Protein AF-C5KJT2-F1 (afdb_monomer)

Mean predicted aligned error: 14.59 Å

Radius of gyration: 25.36 Å; Cα contacts (8 Å, |Δi|>4): 143; chains: 1; bounding box: 61×35×67 Å

Structure (mmCIF, N/CA/C/O backbone):
data_AF-C5KJT2-F1
#
_entry.id   AF-C5KJT2-F1
#
loop_
_atom_site.group_PDB
_atom_site.id
_atom_site.type_symbol
_atom_site.label_atom_id
_atom_site.label_alt_id
_atom_site.label_comp_id
_atom_site.label_asym_id
_atom_site.label_entity_id
_atom_site.label_seq_id
_atom_site.pdbx_PDB_ins_code
_atom_site.Cartn_x
_atom_site.Cartn_y
_atom_site.Cartn_z
_atom_site.occupancy
_atom_site.B_iso_or_equiv
_atom_site.auth_seq_id
_atom_site.auth_comp_id
_atom_site.auth_asym_id
_atom_site.auth_atom_id
_atom_site.pdbx_PDB_model_num
ATOM 1 N N . MET A 1 1 ? 26.659 -20.353 -24.022 1.00 40.94 1 MET A N 1
ATOM 2 C CA . MET A 1 1 ? 27.071 -20.377 -22.605 1.00 40.94 1 MET A CA 1
ATOM 3 C C . MET A 1 1 ? 26.851 -18.990 -22.033 1.00 40.94 1 MET A C 1
ATOM 5 O O . MET A 1 1 ? 27.643 -18.109 -22.319 1.00 40.94 1 MET A O 1
ATOM 9 N N . SER A 1 2 ? 25.755 -18.791 -21.311 1.00 34.34 2 SER A N 1
ATOM 10 C CA . SER A 1 2 ? 25.688 -17.884 -20.163 1.00 34.34 2 SER A CA 1
ATOM 11 C C . SER A 1 2 ? 24.360 -18.185 -19.485 1.00 34.34 2 SER A C 1
ATOM 13 O O . SER A 1 2 ? 23.299 -17.880 -20.023 1.00 34.34 2 SER A O 1
ATOM 15 N N . ALA A 1 3 ? 24.433 -18.934 -18.391 1.00 35.28 3 ALA A N 1
ATOM 16 C CA . ALA A 1 3 ? 23.316 -19.101 -17.485 1.00 35.28 3 ALA A CA 1
ATOM 17 C C . ALA A 1 3 ? 23.130 -17.746 -16.796 1.00 35.28 3 ALA A C 1
ATOM 19 O O . ALA A 1 3 ? 24.013 -17.325 -16.050 1.00 35.28 3 ALA A O 1
ATOM 20 N N . ALA A 1 4 ? 22.036 -17.048 -17.106 1.00 38.38 4 ALA A N 1
ATOM 21 C CA . ALA A 1 4 ? 21.574 -15.947 -16.276 1.00 38.38 4 ALA A CA 1
ATOM 22 C C . ALA A 1 4 ? 21.270 -16.557 -14.906 1.00 38.38 4 ALA A C 1
ATOM 24 O O . ALA A 1 4 ? 20.388 -17.403 -14.760 1.00 38.38 4 ALA A O 1
ATOM 25 N N . SER A 1 5 ? 22.151 -16.245 -13.969 1.00 40.56 5 SER A N 1
ATOM 26 C CA . SER A 1 5 ? 22.185 -16.767 -12.617 1.00 40.56 5 SER A CA 1
ATOM 27 C C . SER A 1 5 ? 20.898 -16.429 -11.880 1.00 40.56 5 SER A C 1
ATOM 29 O O . SER A 1 5 ? 20.470 -15.277 -11.892 1.00 40.56 5 SER A O 1
ATOM 31 N N . GLU A 1 6 ? 20.350 -17.455 -11.231 1.00 43.81 6 GLU A N 1
ATOM 32 C CA . GLU A 1 6 ? 19.351 -17.411 -10.164 1.00 43.81 6 GLU A CA 1
ATOM 33 C C . GLU A 1 6 ? 19.473 -16.139 -9.312 1.00 43.81 6 GLU A C 1
ATOM 35 O O . GLU A 1 6 ? 20.587 -15.740 -8.961 1.00 43.81 6 GLU A O 1
ATOM 40 N N . GLU A 1 7 ? 18.331 -15.519 -8.988 1.00 52.41 7 GLU A N 1
ATOM 41 C CA . GLU A 1 7 ? 18.202 -14.393 -8.055 1.00 52.41 7 GLU A CA 1
ATOM 42 C C . GLU A 1 7 ? 19.169 -14.554 -6.880 1.00 52.41 7 GLU A C 1
ATOM 44 O O . GLU A 1 7 ? 18.985 -15.392 -5.995 1.00 52.41 7 GLU A O 1
ATOM 49 N N . GLN A 1 8 ? 20.245 -13.765 -6.895 1.00 48.91 8 GLN A N 1
ATOM 50 C CA . GLN A 1 8 ? 21.294 -13.836 -5.890 1.00 48.91 8 GLN A CA 1
ATOM 51 C C . GLN A 1 8 ? 20.787 -13.241 -4.574 1.00 48.91 8 GLN A C 1
ATOM 53 O O . GLN A 1 8 ? 21.115 -12.115 -4.197 1.00 48.91 8 GLN A O 1
ATOM 58 N N . ILE A 1 9 ? 20.051 -14.045 -3.809 1.00 56.81 9 ILE A N 1
ATOM 59 C CA . ILE A 1 9 ? 20.158 -13.992 -2.356 1.00 56.81 9 ILE A CA 1
ATOM 60 C C . ILE A 1 9 ? 21.648 -14.183 -2.066 1.00 56.81 9 ILE A C 1
ATOM 62 O O . ILE A 1 9 ? 22.243 -15.173 -2.497 1.00 56.81 9 ILE A O 1
ATOM 66 N N . ARG A 1 10 ? 22.282 -13.203 -1.408 1.00 55.25 10 ARG A N 1
ATOM 67 C CA . ARG A 1 10 ? 23.710 -13.273 -1.057 1.00 55.25 10 ARG A CA 1
ATOM 68 C C . ARG A 1 10 ? 24.003 -14.670 -0.487 1.00 55.25 10 ARG A C 1
ATOM 70 O O . ARG A 1 10 ? 23.312 -15.049 0.463 1.00 55.25 10 ARG A O 1
ATOM 77 N N . PRO A 1 11 ? 24.965 -15.439 -1.034 1.00 55.00 11 PRO A N 1
ATOM 78 C CA . PRO A 1 11 ? 25.194 -16.813 -0.600 1.00 55.00 11 PRO A CA 1
ATOM 79 C C . PRO A 1 11 ? 25.544 -16.804 0.893 1.00 55.00 11 PRO A C 1
ATOM 81 O O . PRO A 1 11 ? 26.594 -16.301 1.287 1.00 55.00 11 PRO A O 1
ATOM 84 N N . GLY A 1 12 ? 24.607 -17.281 1.721 1.00 73.69 12 GLY A N 1
ATOM 85 C CA . GLY A 1 12 ? 24.683 -17.243 3.186 1.00 73.69 12 GLY A CA 1
ATOM 86 C C . GLY A 1 12 ? 23.507 -16.564 3.90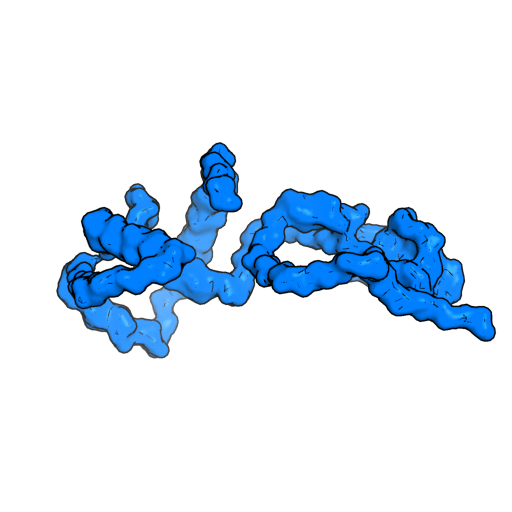4 1.00 73.69 12 GLY A C 1
ATOM 87 O O . GLY A 1 12 ? 23.382 -16.737 5.112 1.00 73.69 12 GLY A O 1
ATOM 88 N N . CYS A 1 13 ? 22.627 -15.836 3.207 1.00 79.31 13 CYS A N 1
ATOM 89 C CA . CYS A 1 13 ? 21.384 -15.323 3.794 1.00 79.31 13 CYS A CA 1
ATOM 90 C C . CYS A 1 13 ? 20.228 -16.303 3.554 1.00 79.31 13 CYS A C 1
ATOM 92 O O . CYS A 1 13 ? 19.849 -16.544 2.415 1.00 79.31 13 CYS A O 1
ATOM 94 N N . SER A 1 14 ? 19.642 -16.844 4.622 1.00 88.31 14 SER A N 1
ATOM 95 C CA . SER A 1 14 ? 18.371 -17.578 4.576 1.00 88.31 14 SER A CA 1
ATOM 96 C C . SER A 1 14 ? 17.236 -16.705 5.105 1.00 88.31 14 SER A C 1
ATOM 98 O O . SER A 1 14 ? 17.433 -15.933 6.042 1.00 88.31 14 SER A O 1
ATOM 100 N N . ILE A 1 15 ? 16.041 -16.842 4.534 1.00 91.50 15 ILE A N 1
ATOM 101 C CA . ILE A 1 15 ? 14.833 -16.198 5.062 1.00 91.50 15 ILE A CA 1
ATOM 102 C C . ILE A 1 15 ? 14.421 -16.954 6.331 1.00 91.50 15 ILE A C 1
ATOM 104 O O . ILE A 1 15 ? 14.154 -18.152 6.264 1.00 91.50 15 ILE A O 1
ATOM 108 N N . HIS A 1 16 ? 14.406 -16.269 7.477 1.00 94.31 16 HIS A N 1
ATOM 109 C CA . HIS A 1 16 ? 14.017 -16.862 8.762 1.00 94.31 16 HIS A CA 1
ATOM 110 C C . HIS A 1 16 ? 12.517 -16.740 9.027 1.00 94.31 16 HIS A C 1
ATOM 112 O O . HIS A 1 16 ? 11.884 -17.727 9.379 1.00 94.31 16 HIS A O 1
ATOM 118 N N . ASP A 1 17 ? 11.954 -15.555 8.790 1.00 94.25 17 ASP A N 1
ATOM 119 C CA . ASP A 1 17 ? 10.559 -15.236 9.076 1.00 94.25 17 ASP A CA 1
ATOM 120 C C . ASP A 1 17 ? 9.989 -14.287 8.018 1.00 94.25 17 ASP A C 1
ATOM 122 O O . ASP A 1 17 ? 10.720 -13.546 7.356 1.00 94.25 17 ASP A O 1
ATOM 126 N N . VAL A 1 18 ? 8.662 -14.300 7.880 1.00 94.19 18 VAL A N 1
ATOM 127 C CA . VAL A 1 18 ? 7.905 -13.397 7.007 1.00 94.19 18 VAL A CA 1
ATOM 128 C C . VAL A 1 18 ? 6.794 -12.755 7.827 1.00 94.19 18 VAL A C 1
ATOM 130 O O . VAL A 1 18 ? 5.958 -13.447 8.406 1.00 94.19 18 VAL A O 1
ATOM 133 N N . GLN A 1 19 ? 6.773 -11.424 7.858 1.00 94.81 19 GLN A N 1
ATOM 134 C CA . GLN A 1 19 ? 5.728 -10.650 8.517 1.00 94.81 19 GLN A CA 1
ATOM 135 C C . GLN A 1 19 ? 4.787 -10.045 7.476 1.00 94.81 19 GLN A C 1
ATOM 137 O O . GLN A 1 19 ? 5.225 -9.437 6.502 1.00 94.81 19 GLN A O 1
ATOM 142 N N . PHE A 1 20 ? 3.484 -10.177 7.707 1.00 93.88 20 PHE A N 1
ATOM 143 C CA . PHE A 1 20 ? 2.459 -9.565 6.870 1.00 93.88 20 PHE A CA 1
ATOM 144 C C . PHE A 1 20 ? 2.028 -8.230 7.470 1.00 93.88 20 PHE A C 1
ATOM 146 O O . PHE A 1 20 ? 1.702 -8.147 8.654 1.00 93.88 20 PHE A O 1
ATOM 153 N N . MET A 1 21 ? 1.997 -7.192 6.641 1.00 92.94 21 MET A N 1
ATOM 154 C CA . MET A 1 21 ? 1.539 -5.860 7.020 1.00 92.94 21 MET A CA 1
ATOM 155 C C . MET A 1 21 ? 0.874 -5.165 5.833 1.00 92.94 21 MET A C 1
ATOM 157 O O . MET A 1 21 ? 1.074 -5.548 4.680 1.00 92.94 21 MET A O 1
ATOM 161 N N . TYR A 1 22 ? 0.074 -4.143 6.125 1.00 92.12 22 TYR A N 1
ATOM 162 C CA . TYR A 1 22 ? -0.446 -3.244 5.101 1.00 92.12 22 TYR A CA 1
ATOM 163 C C . TYR A 1 22 ? 0.562 -2.127 4.860 1.00 92.12 22 TYR A C 1
ATOM 165 O O . TYR A 1 22 ? 1.077 -1.556 5.818 1.00 92.12 22 TYR A O 1
ATOM 173 N N . MET A 1 23 ? 0.810 -1.804 3.593 1.00 91.12 23 MET A N 1
ATOM 174 C CA . MET A 1 23 ? 1.682 -0.689 3.232 1.00 91.12 23 MET A CA 1
ATOM 175 C C . MET A 1 23 ? 0.959 0.638 3.458 1.00 91.12 23 MET A C 1
ATOM 177 O O . MET A 1 23 ? -0.172 0.830 3.004 1.00 91.12 23 MET A O 1
ATOM 181 N N . SER A 1 24 ? 1.619 1.562 4.145 1.00 92.56 24 SER A N 1
ATOM 182 C CA . SER A 1 24 ? 1.157 2.940 4.273 1.00 92.56 24 SER A CA 1
ATOM 183 C C . SER A 1 24 ? 1.306 3.695 2.943 1.00 92.56 24 SER A C 1
ATOM 185 O O . SER A 1 24 ? 2.180 3.364 2.136 1.00 92.56 24 SER A O 1
ATOM 187 N N . PRO A 1 25 ? 0.517 4.762 2.703 1.00 92.38 25 PRO A N 1
ATOM 188 C CA . PRO A 1 25 ? 0.642 5.564 1.484 1.00 92.38 25 PRO A CA 1
ATOM 189 C C . PRO A 1 25 ? 2.057 6.111 1.261 1.00 92.38 25 PRO A C 1
ATOM 191 O O . PRO A 1 25 ? 2.507 6.221 0.124 1.00 92.38 25 PRO A O 1
ATOM 194 N N . LYS A 1 26 ? 2.770 6.419 2.352 1.00 93.19 26 LYS A N 1
ATOM 195 C CA . LYS A 1 26 ? 4.152 6.892 2.306 1.00 93.19 26 LYS A CA 1
ATOM 196 C C . LYS A 1 26 ? 5.119 5.795 1.858 1.00 93.19 26 LYS A C 1
ATOM 198 O O . LYS A 1 26 ? 5.929 6.045 0.981 1.00 93.19 26 LYS A O 1
ATOM 203 N N . GLU A 1 27 ? 5.006 4.586 2.405 1.00 94.50 27 GLU A N 1
ATOM 204 C CA . GLU A 1 27 ? 5.860 3.457 2.000 1.00 94.50 27 GLU A CA 1
ATOM 205 C C . GLU A 1 27 ? 5.658 3.099 0.525 1.00 94.50 27 GLU A C 1
ATOM 207 O O . GLU A 1 27 ? 6.626 2.831 -0.179 1.00 94.50 27 GLU A O 1
ATOM 212 N N . ILE A 1 28 ? 4.416 3.159 0.033 1.00 95.25 28 ILE A N 1
ATOM 213 C CA . ILE A 1 28 ? 4.119 2.945 -1.390 1.00 95.25 28 ILE A CA 1
ATOM 214 C C . ILE A 1 28 ? 4.837 3.989 -2.254 1.00 95.25 28 ILE A C 1
ATOM 216 O O . ILE A 1 28 ? 5.421 3.632 -3.274 1.00 95.25 28 ILE A O 1
ATOM 220 N N . GLN A 1 29 ? 4.821 5.262 -1.850 1.00 93.94 29 GLN A N 1
ATOM 221 C CA . GLN A 1 29 ? 5.521 6.334 -2.567 1.00 93.94 29 GLN A CA 1
ATOM 222 C C . GLN A 1 29 ? 7.043 6.184 -2.495 1.00 93.94 29 GLN A C 1
ATOM 224 O O . GLN A 1 29 ? 7.707 6.385 -3.504 1.00 93.94 29 GLN A O 1
ATOM 229 N N . ASP A 1 30 ? 7.582 5.794 -1.338 1.00 95.12 30 ASP A N 1
ATOM 230 C CA . ASP A 1 30 ? 9.023 5.615 -1.130 1.00 95.12 30 ASP A CA 1
ATOM 231 C C . ASP A 1 30 ? 9.584 4.448 -1.971 1.00 95.12 30 ASP A C 1
ATOM 233 O O . ASP A 1 30 ? 10.723 4.503 -2.432 1.00 95.12 30 ASP A O 1
ATOM 237 N N . ILE A 1 31 ? 8.789 3.392 -2.186 1.00 94.12 31 ILE A N 1
ATOM 238 C CA . ILE A 1 31 ? 9.165 2.228 -3.008 1.00 94.12 31 ILE A CA 1
ATOM 239 C C . ILE A 1 31 ? 8.888 2.475 -4.500 1.00 94.12 31 ILE A C 1
ATOM 241 O O . ILE A 1 31 ? 9.559 1.913 -5.370 1.00 94.12 31 ILE A O 1
ATOM 245 N N . SER A 1 32 ? 7.883 3.292 -4.813 1.00 96.06 32 SER A N 1
ATOM 246 C CA . SER A 1 32 ? 7.465 3.558 -6.183 1.00 96.06 32 SER A CA 1
ATOM 247 C C . SER A 1 32 ? 8.460 4.448 -6.923 1.00 96.06 32 SER A C 1
ATOM 249 O O . SER A 1 32 ? 8.764 5.559 -6.504 1.00 96.06 32 SER A O 1
ATOM 251 N N . VAL A 1 33 ? 8.832 4.045 -8.135 1.00 95.56 33 VAL A N 1
ATOM 252 C CA . VAL A 1 33 ? 9.701 4.842 -9.012 1.00 95.56 33 VAL A CA 1
ATOM 253 C C . VAL A 1 33 ? 8.932 5.876 -9.834 1.00 95.56 33 VAL A C 1
ATOM 255 O O . VAL A 1 33 ? 9.521 6.843 -10.317 1.00 95.56 33 VAL A O 1
ATOM 258 N N . LYS A 1 34 ? 7.619 5.679 -10.025 1.00 94.06 34 LYS A N 1
ATOM 259 C CA . LYS A 1 34 ? 6.809 6.500 -10.934 1.00 94.06 34 LYS A CA 1
ATOM 260 C C . LYS A 1 34 ? 5.331 6.551 -10.536 1.00 94.06 34 LYS A C 1
ATOM 262 O O . LYS A 1 34 ? 4.757 5.537 -10.147 1.00 94.06 34 LYS A O 1
ATOM 267 N N . GLU A 1 35 ? 4.716 7.725 -10.668 1.00 95.50 35 GLU A N 1
ATOM 268 C CA . GLU A 1 35 ? 3.258 7.894 -10.612 1.00 95.50 35 GLU A CA 1
ATOM 269 C C . GLU A 1 35 ? 2.664 7.682 -12.012 1.00 95.50 35 GLU A C 1
ATOM 271 O O . GLU A 1 35 ? 3.132 8.291 -12.974 1.00 95.50 35 GLU A O 1
ATOM 276 N N . ILE A 1 36 ? 1.654 6.817 -12.123 1.00 94.75 36 ILE A N 1
ATOM 277 C CA . ILE A 1 36 ? 0.937 6.549 -13.376 1.00 94.75 36 ILE A CA 1
ATOM 278 C C . ILE A 1 36 ? -0.289 7.460 -13.428 1.00 94.75 36 ILE A C 1
ATOM 280 O O . ILE A 1 36 ? -1.170 7.372 -12.570 1.00 94.75 36 ILE A O 1
ATOM 284 N N . THR A 1 37 ? -0.344 8.319 -14.441 1.00 93.81 37 THR A N 1
ATOM 285 C CA . THR A 1 37 ? -1.408 9.318 -14.620 1.00 93.81 37 THR A CA 1
ATOM 286 C C . THR A 1 37 ? -2.164 9.129 -15.929 1.00 93.81 37 THR A C 1
ATOM 288 O O . THR A 1 37 ? -3.354 9.441 -15.996 1.00 93.81 37 THR A O 1
ATOM 291 N N . GLU A 1 38 ? -1.508 8.584 -16.954 1.00 91.00 38 GLU A N 1
ATOM 292 C CA . GLU A 1 38 ? -2.098 8.378 -18.269 1.00 91.00 38 GLU A CA 1
ATOM 293 C C . GLU A 1 38 ? -2.851 7.044 -18.322 1.00 91.00 38 GLU A C 1
ATOM 295 O O . GLU A 1 38 ? -2.332 5.982 -17.968 1.00 91.00 38 GLU A O 1
ATOM 300 N N . VAL A 1 39 ? -4.104 7.096 -18.779 1.00 85.62 39 VAL A N 1
ATOM 301 C CA . VAL A 1 39 ? -4.971 5.911 -18.878 1.00 85.62 39 VAL A CA 1
ATOM 302 C C . VAL A 1 39 ? -4.645 5.121 -20.143 1.00 85.62 39 VAL A C 1
ATOM 304 O O . VAL A 1 39 ? -4.765 3.894 -20.171 1.00 85.62 39 VAL A O 1
ATOM 307 N N . ALA A 1 40 ? -4.231 5.815 -21.205 1.00 83.69 40 ALA A N 1
ATOM 308 C CA . ALA A 1 40 ? -3.831 5.173 -22.443 1.00 83.69 40 ALA A CA 1
ATOM 309 C C . ALA A 1 40 ? -2.477 4.461 -22.286 1.00 83.69 40 ALA A C 1
ATOM 311 O O . ALA A 1 40 ? -1.466 5.041 -21.904 1.00 83.69 40 ALA A O 1
ATOM 312 N N . ALA A 1 41 ? -2.454 3.174 -22.628 1.00 77.62 41 ALA A N 1
ATOM 31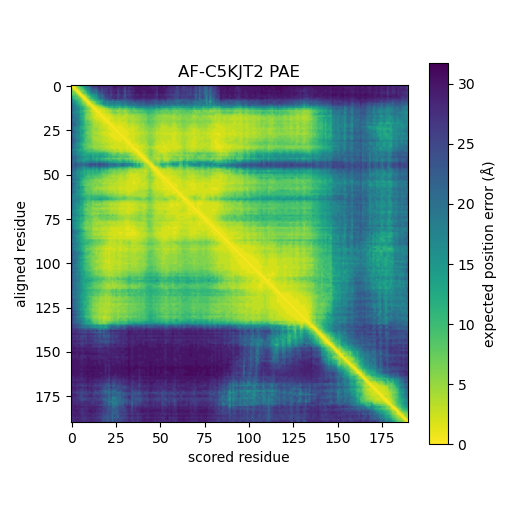3 C CA . ALA A 1 41 ? -1.257 2.341 -22.544 1.00 77.62 41 ALA A CA 1
ATOM 314 C C . ALA A 1 41 ? -0.242 2.629 -23.670 1.00 77.62 41 ALA A C 1
ATOM 316 O O . ALA A 1 41 ? 0.967 2.650 -23.440 1.00 77.62 41 ALA A O 1
ATOM 317 N N . PHE A 1 42 ? -0.739 2.863 -24.887 1.00 83.50 42 PHE A N 1
ATOM 318 C CA . PHE A 1 42 ? 0.068 3.049 -26.091 1.00 83.50 42 PHE A CA 1
ATOM 319 C C . PHE A 1 42 ? -0.399 4.272 -26.867 1.00 83.50 42 PHE A C 1
ATOM 321 O O . PHE A 1 42 ? -1.596 4.555 -26.944 1.00 83.50 42 PHE A O 1
ATOM 328 N N . GLY A 1 43 ? 0.555 4.981 -27.463 1.00 78.56 43 GLY A N 1
ATOM 329 C CA . GLY A 1 43 ? 0.255 6.116 -28.324 1.00 78.56 43 GLY A CA 1
ATOM 330 C C . GLY A 1 43 ? -0.279 5.679 -29.688 1.00 78.56 43 GLY A C 1
ATOM 331 O O . GLY A 1 43 ? -0.050 4.563 -30.151 1.00 78.56 43 GLY A O 1
ATOM 332 N N . ASN A 1 44 ? -0.916 6.616 -30.393 1.00 73.94 44 ASN A N 1
ATOM 333 C CA . ASN A 1 44 ? -1.396 6.417 -31.769 1.00 73.94 44 ASN A CA 1
ATOM 334 C C . ASN A 1 44 ? -0.261 6.176 -32.784 1.00 73.94 44 ASN A C 1
ATOM 336 O O . ASN A 1 44 ? -0.521 5.835 -33.938 1.00 73.94 44 ASN A O 1
ATOM 340 N N . LEU A 1 45 ? 0.994 6.383 -32.378 1.00 69.00 45 LEU A N 1
ATOM 341 C CA . LEU A 1 45 ? 2.165 6.241 -33.225 1.00 69.00 45 LEU A CA 1
ATOM 342 C C . LEU A 1 45 ? 2.915 4.949 -32.875 1.00 69.00 45 LEU A C 1
ATOM 344 O O . LEU A 1 45 ? 3.495 4.823 -31.800 1.00 69.00 45 LEU A O 1
ATOM 348 N N . ALA A 1 46 ? 2.907 4.004 -33.816 1.00 67.56 46 ALA A N 1
ATOM 349 C CA . ALA A 1 46 ? 3.789 2.833 -33.861 1.00 67.56 46 ALA A CA 1
ATOM 350 C C . ALA A 1 46 ? 3.782 1.889 -32.637 1.00 67.56 46 ALA A C 1
ATOM 352 O O . ALA A 1 46 ? 4.699 1.086 -32.497 1.00 67.56 46 ALA A O 1
ATOM 353 N N . GLY A 1 47 ? 2.765 1.945 -31.769 1.00 74.19 47 GLY A N 1
ATOM 354 C CA . GLY A 1 47 ? 2.674 1.061 -30.601 1.00 74.19 47 GLY A CA 1
ATOM 355 C C . GLY A 1 47 ? 3.715 1.350 -29.516 1.00 74.19 47 GLY A C 1
ATOM 356 O O . GLY A 1 47 ? 3.953 0.499 -28.665 1.00 74.19 47 GLY A O 1
ATOM 357 N N . ALA A 1 48 ? 4.336 2.534 -29.532 1.00 81.12 48 ALA A N 1
ATOM 358 C CA . ALA A 1 48 ? 5.264 2.935 -28.483 1.00 81.12 48 ALA A CA 1
ATOM 359 C C . ALA A 1 48 ? 4.512 3.196 -27.162 1.00 81.12 48 ALA A C 1
ATOM 361 O O . ALA A 1 48 ? 3.413 3.775 -27.186 1.00 81.12 48 ALA A O 1
ATOM 362 N N . PRO A 1 49 ? 5.085 2.797 -26.011 1.00 84.88 49 PRO A N 1
ATOM 363 C CA . PRO A 1 49 ? 4.493 3.086 -24.714 1.00 84.88 49 PRO A CA 1
ATOM 364 C C . PRO A 1 49 ? 4.448 4.596 -24.467 1.00 84.88 49 PRO A C 1
ATOM 366 O O . PRO A 1 49 ? 5.394 5.326 -24.780 1.00 84.88 49 PRO A O 1
ATOM 369 N N . LEU A 1 50 ? 3.336 5.063 -23.901 1.00 85.69 50 LEU A N 1
ATOM 370 C CA . LEU A 1 50 ? 3.187 6.459 -23.499 1.00 85.69 50 LEU A CA 1
ATOM 371 C C . LEU A 1 50 ? 3.996 6.744 -22.222 1.00 85.69 50 LEU A C 1
ATOM 373 O O . LEU A 1 50 ? 4.055 5.887 -21.335 1.00 85.69 50 LEU A O 1
ATOM 377 N N . PRO A 1 51 ? 4.615 7.935 -22.107 1.00 86.06 51 PRO A N 1
ATOM 378 C CA . PRO A 1 51 ? 5.151 8.383 -20.828 1.00 86.06 51 PRO A CA 1
ATOM 379 C C . PRO A 1 51 ? 4.009 8.527 -19.817 1.00 86.0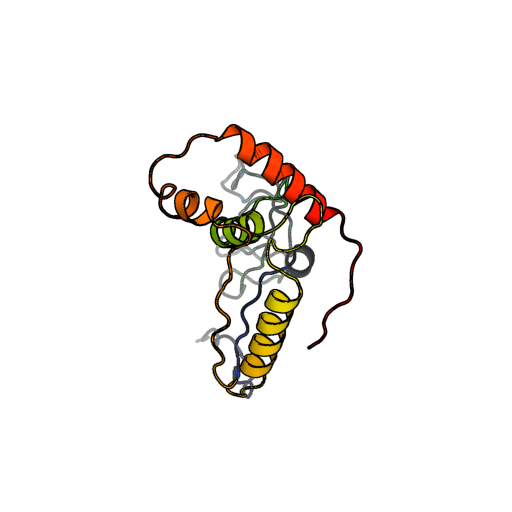6 51 PRO A C 1
ATOM 381 O O . PRO A 1 51 ? 2.893 8.875 -20.194 1.00 86.06 51 PRO A O 1
ATOM 384 N N . ASP A 1 52 ? 4.297 8.243 -18.548 1.00 90.00 52 ASP A N 1
ATOM 385 C CA . ASP A 1 52 ? 3.340 8.287 -17.433 1.00 90.00 52 ASP A CA 1
ATOM 386 C C . ASP A 1 52 ? 2.150 7.310 -17.565 1.00 90.00 52 ASP A C 1
ATOM 388 O O . ASP A 1 52 ? 1.204 7.368 -16.776 1.00 90.00 52 ASP A O 1
ATOM 392 N N . GLY A 1 53 ? 2.205 6.395 -18.539 1.00 90.69 53 GLY A N 1
ATOM 393 C CA . GLY A 1 53 ? 1.233 5.326 -18.744 1.00 90.69 53 GLY A CA 1
ATOM 394 C C . GLY A 1 53 ? 1.635 4.015 -18.069 1.00 90.69 53 GLY A C 1
ATOM 395 O O . GLY A 1 53 ? 2.700 3.879 -17.467 1.00 90.69 53 GLY A O 1
ATOM 396 N N . LEU A 1 54 ? 0.780 3.000 -18.206 1.00 90.62 54 LEU A N 1
ATOM 397 C CA . LEU A 1 54 ? 0.988 1.693 -17.568 1.00 90.62 54 LEU A CA 1
ATOM 398 C C . LEU A 1 54 ? 2.269 0.971 -18.032 1.00 90.62 54 LEU A C 1
ATOM 400 O O . LEU A 1 54 ? 2.862 0.223 -17.261 1.00 90.62 54 LEU A O 1
ATOM 404 N N . TYR A 1 55 ? 2.696 1.199 -19.277 1.00 91.06 55 TYR A N 1
ATOM 405 C CA . TYR A 1 55 ? 3.912 0.612 -19.852 1.00 91.06 55 TYR A CA 1
ATOM 406 C C . TYR A 1 55 ? 5.079 1.605 -19.906 1.00 91.06 55 TYR A C 1
ATOM 408 O O . TYR A 1 55 ? 5.934 1.492 -20.784 1.00 91.06 55 TYR A O 1
ATOM 416 N N . ASP A 1 56 ? 5.124 2.593 -19.003 1.00 91.88 56 ASP A N 1
ATOM 417 C CA . ASP A 1 56 ? 6.237 3.543 -18.963 1.00 91.88 56 ASP A CA 1
ATOM 418 C C . ASP A 1 56 ? 7.585 2.788 -18.865 1.00 91.88 56 ASP A C 1
ATOM 420 O O . ASP A 1 56 ? 7.752 1.940 -17.980 1.00 91.88 56 ASP A O 1
ATOM 424 N N . PRO A 1 57 ? 8.582 3.105 -19.716 1.00 91.00 57 PRO A N 1
ATOM 425 C CA . PRO A 1 57 ? 9.901 2.468 -19.680 1.00 91.00 57 PRO A CA 1
ATOM 426 C C . PRO A 1 57 ? 10.654 2.568 -18.336 1.00 91.00 57 PRO A C 1
ATOM 428 O O . PRO A 1 57 ? 11.657 1.878 -18.136 1.00 91.00 57 PRO A O 1
ATOM 431 N N . ALA A 1 58 ? 10.226 3.436 -17.412 1.00 92.31 58 ALA A N 1
ATOM 432 C CA . ALA A 1 58 ? 10.724 3.490 -16.036 1.00 92.31 58 ALA A CA 1
ATOM 433 C C . ALA A 1 58 ? 10.296 2.279 -15.187 1.00 92.31 58 ALA A C 1
ATOM 435 O O . ALA A 1 58 ? 11.026 1.890 -14.274 1.00 92.31 58 ALA A O 1
ATOM 436 N N . LEU A 1 59 ? 9.154 1.660 -15.495 1.00 93.81 59 LEU A N 1
ATOM 437 C CA . LEU A 1 59 ? 8.653 0.466 -14.803 1.00 93.81 59 LEU A CA 1
ATOM 438 C C . LEU A 1 59 ? 9.323 -0.814 -15.317 1.00 93.81 59 LEU A C 1
ATOM 440 O O . LEU A 1 59 ? 9.455 -1.794 -14.587 1.00 93.81 59 LEU A O 1
ATOM 444 N N . GLY A 1 60 ? 9.805 -0.785 -16.557 1.00 92.69 60 GLY A N 1
ATOM 445 C CA . GLY A 1 60 ? 10.548 -1.874 -17.169 1.00 92.69 60 GLY A CA 1
ATOM 446 C C . GLY A 1 60 ? 10.557 -1.771 -18.695 1.00 92.69 60 GLY A C 1
ATOM 447 O O . GLY A 1 60 ? 9.772 -1.019 -19.272 1.00 92.69 60 GLY A O 1
ATOM 448 N N . PRO A 1 61 ? 11.456 -2.502 -19.365 1.00 92.50 61 PRO A N 1
ATOM 449 C CA . PRO A 1 61 ? 11.495 -2.578 -20.821 1.00 92.50 61 PRO A CA 1
ATOM 450 C C . PRO A 1 61 ? 10.404 -3.533 -21.339 1.00 92.50 61 PRO A C 1
ATOM 452 O O . PRO A 1 61 ? 10.181 -4.597 -20.763 1.00 92.50 61 PRO A O 1
ATOM 455 N N . LEU A 1 62 ? 9.732 -3.166 -22.435 1.00 88.62 62 LEU A N 1
ATOM 456 C CA . LEU A 1 62 ? 8.631 -3.956 -23.003 1.00 88.62 62 LEU A CA 1
ATOM 457 C C . LEU A 1 62 ? 9.100 -4.895 -24.123 1.00 88.62 62 LEU A C 1
ATOM 459 O O . LEU A 1 62 ? 8.617 -6.025 -24.226 1.00 88.62 62 LEU A O 1
ATOM 463 N N . HIS A 1 63 ? 10.037 -4.446 -24.963 1.00 87.31 63 HIS A N 1
ATOM 464 C CA . HIS A 1 63 ? 10.519 -5.208 -26.112 1.00 87.31 63 HIS A CA 1
ATOM 465 C C . HIS A 1 63 ? 12.020 -5.485 -26.062 1.00 87.31 63 HIS A C 1
ATOM 467 O O . HIS A 1 63 ? 12.805 -4.771 -25.440 1.00 87.31 63 HIS A O 1
ATOM 473 N N . ILE A 1 64 ? 12.428 -6.558 -26.743 1.00 86.19 64 ILE A N 1
ATOM 474 C CA . ILE A 1 64 ? 13.835 -6.950 -26.863 1.00 86.19 64 ILE A CA 1
ATOM 475 C C . ILE A 1 64 ? 14.587 -5.823 -27.583 1.00 86.19 64 ILE A C 1
ATOM 477 O O . ILE A 1 64 ? 14.315 -5.542 -28.747 1.00 86.19 64 ILE A O 1
ATOM 481 N N . GLY A 1 65 ? 15.531 -5.196 -26.882 1.00 84.94 65 GLY A N 1
ATOM 482 C CA . GLY A 1 65 ? 16.279 -4.027 -27.357 1.00 84.94 65 GLY A CA 1
ATOM 483 C C . GLY A 1 65 ? 15.955 -2.739 -26.598 1.00 84.94 65 GLY A C 1
ATOM 484 O O . GLY A 1 65 ? 16.774 -1.822 -26.613 1.00 84.94 65 GLY A O 1
ATOM 485 N N . ASP A 1 66 ? 14.829 -2.691 -25.881 1.00 88.44 66 ASP A N 1
ATOM 486 C CA . ASP A 1 66 ? 14.508 -1.583 -24.986 1.00 88.44 66 ASP A CA 1
ATOM 487 C C . ASP A 1 66 ? 15.320 -1.681 -23.690 1.00 88.44 66 ASP A C 1
ATOM 489 O O . ASP A 1 66 ? 15.603 -2.770 -23.178 1.00 88.44 66 ASP A O 1
ATOM 493 N N . LEU A 1 67 ? 15.660 -0.518 -23.135 1.00 92.00 67 LEU A N 1
ATOM 494 C CA . LEU A 1 67 ? 16.356 -0.389 -21.859 1.00 92.00 67 LEU A CA 1
ATOM 495 C C . LEU A 1 67 ? 15.430 0.240 -20.823 1.00 92.00 67 LEU A C 1
ATOM 497 O O . LEU A 1 67 ? 14.724 1.211 -21.110 1.00 92.00 67 LEU A O 1
ATOM 501 N N . CYS A 1 68 ? 15.466 -0.283 -19.600 1.00 93.62 68 CYS A N 1
ATOM 502 C CA . CYS A 1 68 ? 14.758 0.320 -18.482 1.00 93.62 68 CYS A CA 1
ATOM 503 C C . CYS A 1 68 ? 15.328 1.707 -18.163 1.00 93.62 68 CYS A C 1
ATOM 505 O O . CYS A 1 68 ? 16.535 1.851 -17.975 1.00 93.62 68 CYS A O 1
ATOM 507 N N . LYS A 1 69 ? 14.473 2.721 -17.998 1.00 92.19 69 LYS A N 1
ATOM 508 C CA . LYS A 1 69 ? 14.927 4.069 -17.608 1.00 92.19 69 LYS A CA 1
ATOM 509 C C . LYS A 1 69 ? 15.403 4.164 -16.154 1.00 92.19 69 LYS A C 1
ATOM 511 O O . LYS A 1 69 ? 16.106 5.112 -15.825 1.00 92.19 69 LYS A O 1
ATOM 516 N N . THR A 1 70 ? 15.037 3.204 -15.305 1.00 93.81 70 THR A N 1
ATOM 517 C CA . THR A 1 70 ? 15.376 3.209 -13.874 1.00 93.81 70 THR A CA 1
ATOM 518 C C . THR A 1 70 ? 16.674 2.454 -13.594 1.00 93.81 70 THR A C 1
ATOM 520 O O . THR A 1 70 ? 17.585 3.017 -12.993 1.00 93.81 70 THR A O 1
ATOM 523 N N . CYS A 1 71 ? 16.793 1.197 -14.039 1.00 93.38 71 CYS A N 1
ATOM 524 C CA . CYS A 1 71 ? 17.995 0.384 -13.806 1.00 93.38 71 CYS A CA 1
ATOM 525 C C . CYS A 1 71 ? 18.961 0.308 -14.999 1.00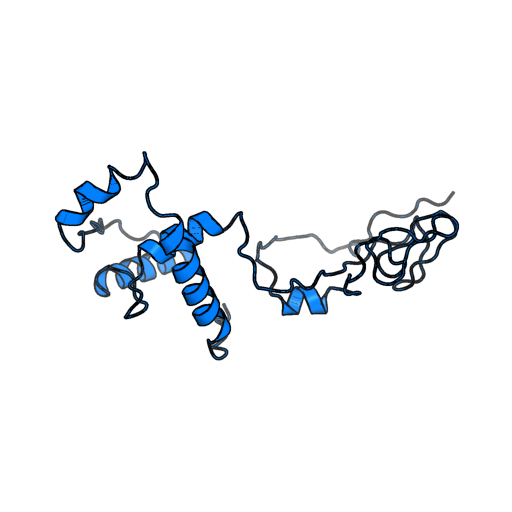 93.38 71 CYS A C 1
ATOM 527 O O . CYS A 1 71 ? 20.079 -0.171 -14.834 1.00 93.38 71 CYS A O 1
ATOM 529 N N . GLY A 1 72 ? 18.559 0.749 -16.196 1.00 92.81 72 GLY A N 1
ATOM 530 C CA . GLY A 1 72 ? 19.388 0.674 -17.406 1.00 92.81 72 GLY A CA 1
ATOM 531 C C . GLY A 1 72 ? 19.544 -0.730 -18.000 1.00 92.81 72 GLY A C 1
ATOM 532 O O . GLY A 1 72 ? 20.282 -0.894 -18.968 1.00 92.81 72 GLY A O 1
ATOM 533 N N . LEU A 1 73 ? 18.873 -1.738 -17.436 1.00 93.94 73 LEU A N 1
ATOM 534 C CA . LEU A 1 73 ? 18.957 -3.130 -17.876 1.00 93.94 73 LEU A CA 1
ATOM 535 C C . LEU A 1 73 ? 17.940 -3.434 -18.987 1.00 93.94 73 LEU A C 1
ATOM 537 O O . LEU A 1 73 ? 16.896 -2.782 -19.091 1.00 93.94 73 LEU A O 1
ATOM 541 N N . GLY A 1 74 ? 18.257 -4.431 -19.816 1.00 92.69 74 GLY A N 1
ATOM 542 C CA . GLY A 1 74 ? 17.361 -4.942 -20.857 1.00 92.69 74 GLY A CA 1
ATOM 543 C C . GLY A 1 74 ? 16.293 -5.900 -20.312 1.00 92.69 74 GLY A C 1
ATOM 544 O O . GLY A 1 74 ? 16.257 -6.203 -19.122 1.00 92.69 74 GLY A O 1
ATOM 545 N N . VAL A 1 75 ? 15.432 -6.413 -21.198 1.00 91.62 75 VAL A N 1
ATOM 546 C CA . VAL A 1 75 ? 14.262 -7.255 -20.847 1.00 91.62 75 VAL A CA 1
ATOM 547 C C . VAL A 1 75 ? 14.592 -8.506 -20.040 1.00 91.62 75 VAL A C 1
ATOM 549 O O . VAL A 1 75 ? 13.796 -8.904 -19.199 1.00 91.62 75 VAL A O 1
ATOM 552 N N . HIS A 1 76 ? 15.745 -9.130 -20.273 1.00 90.56 76 HIS A N 1
ATOM 553 C CA . HIS A 1 76 ? 16.100 -10.377 -19.593 1.00 90.56 76 HIS A CA 1
ATOM 554 C C . HIS A 1 76 ? 16.697 -10.173 -18.197 1.00 90.56 76 HIS A C 1
ATOM 556 O O . HIS A 1 76 ? 16.605 -11.078 -17.375 1.00 90.56 76 HIS A O 1
ATOM 562 N N . ASP A 1 77 ? 17.281 -9.001 -17.937 1.00 92.69 77 ASP A N 1
ATOM 563 C CA . ASP A 1 77 ? 18.048 -8.734 -16.715 1.00 92.69 77 ASP A CA 1
ATOM 564 C C . ASP A 1 77 ? 17.327 -7.764 -15.763 1.00 92.69 77 ASP A C 1
ATOM 566 O O . ASP A 1 77 ? 17.709 -7.622 -14.604 1.00 92.69 77 ASP A O 1
ATOM 570 N N . CYS A 1 78 ? 16.291 -7.065 -16.238 1.00 93.44 78 CYS A N 1
ATOM 571 C CA . CYS A 1 78 ? 15.520 -6.134 -15.423 1.00 93.44 78 CYS A CA 1
ATOM 572 C C . CYS A 1 78 ? 14.550 -6.892 -14.492 1.00 93.44 78 CYS A C 1
ATOM 574 O O . CYS A 1 78 ? 13.695 -7.625 -14.991 1.00 93.44 78 CYS A O 1
ATOM 576 N N . PRO A 1 79 ? 14.592 -6.671 -13.162 1.00 92.94 79 PRO A N 1
ATOM 577 C CA . PRO A 1 79 ? 13.645 -7.286 -12.225 1.00 92.94 79 PRO A CA 1
ATOM 578 C C . PRO A 1 79 ? 12.238 -6.665 -12.289 1.00 92.94 79 PRO A C 1
ATOM 580 O O . PRO A 1 79 ? 11.296 -7.196 -11.708 1.00 92.94 79 PRO A O 1
ATOM 583 N N . GLY A 1 80 ? 12.095 -5.530 -12.981 1.00 93.31 80 GLY A N 1
ATOM 584 C CA . GLY A 1 80 ? 10.900 -4.695 -12.952 1.00 93.31 80 GLY A CA 1
ATOM 585 C C . GLY A 1 80 ? 10.889 -3.736 -11.760 1.00 93.31 80 GLY A C 1
ATOM 586 O O . GLY A 1 80 ? 11.513 -3.971 -10.723 1.00 93.31 80 GLY A O 1
ATOM 587 N N . HIS A 1 81 ? 10.188 -2.619 -11.922 1.00 95.12 81 HIS A N 1
ATOM 588 C CA . HIS A 1 81 ? 10.057 -1.588 -10.899 1.00 95.12 81 HIS A CA 1
ATOM 589 C C . HIS A 1 81 ? 8.593 -1.276 -10.618 1.00 95.12 81 HIS A C 1
ATOM 591 O O . HIS A 1 81 ? 7.731 -1.366 -11.491 1.00 95.12 81 HIS A O 1
ATOM 597 N N . LEU A 1 82 ? 8.321 -0.892 -9.375 1.00 95.88 82 LEU A N 1
ATOM 598 C CA . LEU A 1 82 ? 6.974 -0.604 -8.912 1.00 95.88 82 LEU A CA 1
ATOM 599 C C . LEU A 1 82 ? 6.606 0.845 -9.226 1.00 95.88 82 LEU A C 1
ATOM 601 O O . LEU A 1 82 ? 7.391 1.761 -8.988 1.00 95.88 82 LEU A O 1
ATOM 605 N N . GLY A 1 83 ? 5.398 1.043 -9.735 1.00 95.38 83 GLY A N 1
ATOM 606 C CA . GLY A 1 83 ? 4.752 2.348 -9.826 1.00 95.38 83 GLY A CA 1
ATOM 607 C C . GLY A 1 83 ? 3.579 2.431 -8.857 1.00 95.38 83 GLY A C 1
ATOM 608 O O . GLY A 1 83 ? 3.142 1.417 -8.307 1.00 95.38 83 GLY A O 1
ATOM 609 N N . HIS A 1 84 ? 3.033 3.628 -8.683 1.00 96.12 84 HIS A N 1
ATOM 610 C CA . HIS A 1 84 ? 1.789 3.825 -7.947 1.00 96.12 84 HIS A CA 1
ATOM 611 C C . HIS A 1 84 ? 0.793 4.654 -8.753 1.00 96.12 84 HIS A C 1
ATOM 613 O O . HIS A 1 84 ? 1.165 5.472 -9.591 1.00 96.12 84 HIS A O 1
ATOM 619 N N . ILE A 1 85 ? -0.490 4.439 -8.474 1.00 95.06 85 ILE A N 1
ATOM 620 C CA . ILE A 1 85 ? -1.580 5.269 -8.982 1.00 95.06 85 ILE A CA 1
ATOM 621 C C . ILE A 1 85 ? -2.114 6.054 -7.797 1.00 95.06 85 ILE A C 1
ATOM 623 O O . ILE A 1 85 ? -2.576 5.474 -6.809 1.00 95.06 85 ILE A O 1
ATOM 627 N N . LYS A 1 86 ? -2.057 7.377 -7.893 1.00 93.44 86 LYS A N 1
ATOM 628 C CA . LYS A 1 86 ? -2.658 8.246 -6.896 1.00 93.44 86 LYS A CA 1
ATOM 629 C C . LYS A 1 86 ? -4.160 8.318 -7.136 1.00 93.44 86 LYS A C 1
ATOM 631 O O . LYS A 1 86 ? -4.627 8.868 -8.130 1.00 93.44 86 LYS A O 1
ATOM 636 N N . LEU A 1 87 ? -4.927 7.746 -6.217 1.00 93.06 87 LEU A N 1
ATOM 637 C CA . LEU A 1 87 ? -6.381 7.841 -6.261 1.00 93.06 87 LEU A CA 1
ATOM 638 C C . LEU A 1 87 ? -6.813 9.276 -5.936 1.00 93.06 87 LEU A C 1
ATOM 640 O O . LEU A 1 87 ? -6.230 9.933 -5.075 1.00 93.06 87 LEU A O 1
ATOM 644 N N . ALA A 1 88 ? -7.853 9.760 -6.616 1.00 92.31 88 ALA A N 1
ATOM 645 C CA . ALA A 1 88 ? -8.395 11.100 -6.380 1.00 92.31 88 ALA A CA 1
ATOM 646 C C . ALA A 1 88 ? -9.046 11.246 -4.991 1.00 92.31 88 ALA A C 1
ATOM 648 O O . ALA A 1 88 ? -9.196 12.357 -4.489 1.00 92.31 88 ALA A O 1
ATOM 649 N N . THR A 1 89 ? -9.448 10.128 -4.384 1.00 93.50 89 THR A N 1
ATOM 650 C CA . THR A 1 89 ? -10.049 10.061 -3.052 1.00 93.50 89 THR A CA 1
ATOM 651 C C . THR A 1 89 ? -9.643 8.765 -2.360 1.00 93.50 89 THR A C 1
ATOM 653 O O . THR A 1 89 ? -9.253 7.800 -3.025 1.00 93.50 89 THR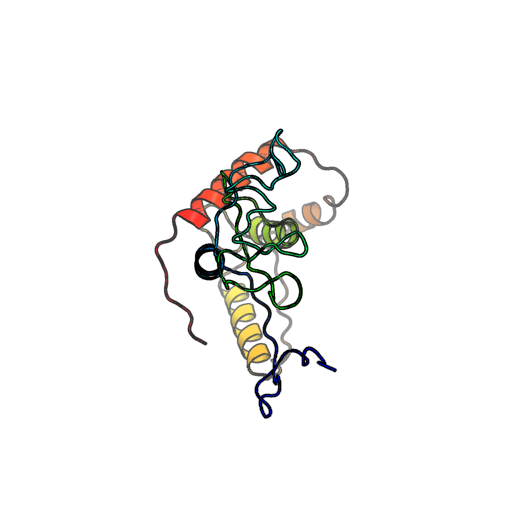 A O 1
ATOM 656 N N . ASP A 1 90 ? -9.753 8.735 -1.036 1.00 90.69 90 ASP A N 1
ATOM 657 C CA . ASP A 1 90 ? -9.459 7.545 -0.251 1.00 90.69 90 ASP A CA 1
ATOM 658 C C . ASP A 1 90 ? -10.539 6.486 -0.462 1.00 90.69 90 ASP A C 1
ATOM 660 O O . ASP A 1 90 ? -11.731 6.706 -0.235 1.00 90.69 90 ASP A O 1
ATOM 664 N N . VAL A 1 91 ? -10.104 5.306 -0.895 1.00 93.75 91 VAL A N 1
ATOM 665 C CA . VAL A 1 91 ? -10.980 4.170 -1.168 1.00 93.75 91 VAL A CA 1
ATOM 666 C C . VAL A 1 91 ? -10.704 3.076 -0.149 1.00 93.75 91 VAL A C 1
ATOM 668 O O . VAL A 1 91 ? -9.559 2.694 0.094 1.00 93.75 91 VAL A O 1
ATOM 671 N N . TYR A 1 92 ? -11.767 2.531 0.436 1.00 93.62 92 TYR A N 1
ATOM 672 C CA . TYR A 1 92 ? -11.647 1.399 1.346 1.00 93.62 92 TYR A CA 1
ATOM 673 C C . TYR A 1 92 ? -11.169 0.155 0.614 1.00 93.62 92 TYR A C 1
ATOM 675 O O . TYR A 1 92 ? -11.689 -0.199 -0.443 1.00 93.62 92 TYR A O 1
ATOM 683 N N . ASN A 1 93 ? -10.251 -0.576 1.243 1.00 93.06 93 ASN A N 1
ATOM 684 C CA . ASN A 1 93 ? -9.862 -1.893 0.767 1.00 93.06 93 ASN A CA 1
ATOM 685 C C . ASN A 1 93 ? -11.073 -2.857 0.846 1.00 93.06 93 ASN A C 1
ATOM 687 O O . ASN A 1 93 ? -11.543 -3.142 1.958 1.00 93.06 93 ASN A O 1
ATOM 691 N N . PRO A 1 94 ? -11.561 -3.407 -0.287 1.00 93.88 94 PRO A N 1
ATOM 692 C CA . PRO A 1 94 ? -12.716 -4.308 -0.308 1.00 93.88 94 PRO A CA 1
ATOM 693 C C . PRO A 1 94 ? -12.545 -5.562 0.559 1.00 93.88 94 PRO A C 1
ATOM 695 O O . PRO A 1 94 ? -13.528 -6.096 1.066 1.00 93.88 94 PRO A O 1
ATOM 698 N N . PHE A 1 95 ? -11.311 -6.018 0.792 1.00 92.88 95 PHE A N 1
ATOM 699 C CA . PHE A 1 95 ? -11.037 -7.175 1.650 1.00 92.88 95 PHE A CA 1
ATOM 700 C C . PHE A 1 95 ? -11.168 -6.855 3.147 1.00 92.88 95 PHE A C 1
ATOM 702 O O . PHE A 1 95 ? -11.429 -7.747 3.953 1.00 92.88 95 PHE A O 1
ATOM 709 N N . LEU A 1 96 ? -11.034 -5.581 3.529 1.00 93.19 96 LEU A N 1
ATOM 710 C CA . LEU A 1 96 ? -11.106 -5.125 4.920 1.00 93.19 96 LEU A CA 1
ATOM 711 C C . LEU A 1 96 ? -12.465 -4.549 5.308 1.00 93.19 96 LEU A C 1
ATOM 713 O O . LEU A 1 96 ? -12.757 -4.437 6.501 1.00 93.19 96 LEU A O 1
ATOM 717 N N . ILE A 1 97 ? -13.316 -4.220 4.332 1.00 94.94 97 ILE A N 1
ATOM 718 C CA . ILE A 1 97 ? -14.572 -3.503 4.577 1.00 94.94 97 ILE A CA 1
ATOM 719 C C . ILE A 1 97 ? -15.494 -4.234 5.559 1.00 94.94 97 ILE A C 1
ATOM 721 O O . ILE A 1 97 ? -16.133 -3.602 6.396 1.00 94.94 97 ILE A O 1
ATOM 725 N N . ARG A 1 98 ? -15.521 -5.573 5.528 1.00 94.44 98 ARG A N 1
ATOM 726 C CA . ARG A 1 98 ? -16.347 -6.378 6.441 1.00 94.44 98 ARG A CA 1
ATOM 727 C C . ARG A 1 98 ? -15.850 -6.293 7.884 1.00 94.44 98 ARG A C 1
ATOM 729 O O . ARG A 1 98 ? -16.653 -6.166 8.808 1.00 94.44 98 ARG A O 1
ATOM 736 N N . THR A 1 99 ? -14.536 -6.348 8.083 1.00 93.75 99 THR A N 1
ATOM 737 C CA . THR A 1 99 ? -13.912 -6.201 9.404 1.00 93.75 99 THR A CA 1
ATOM 738 C C . THR A 1 99 ? -14.122 -4.791 9.936 1.00 93.75 99 THR A C 1
ATOM 740 O O . THR A 1 99 ? -14.561 -4.631 11.074 1.00 93.75 99 THR A O 1
ATOM 743 N N . LEU A 1 100 ? -13.901 -3.779 9.094 1.00 93.88 100 LEU A N 1
ATOM 744 C CA . LEU A 1 100 ? -14.145 -2.381 9.430 1.00 93.88 100 LEU A CA 1
ATOM 745 C C . LEU A 1 100 ? -15.604 -2.156 9.845 1.00 93.88 100 LEU A C 1
ATOM 747 O O . LEU A 1 100 ? -15.863 -1.617 10.916 1.00 93.88 100 LEU A O 1
ATOM 751 N N . TYR A 1 101 ? -16.559 -2.649 9.055 1.00 94.56 101 TYR A N 1
ATOM 752 C CA . TYR A 1 101 ? -17.986 -2.559 9.364 1.00 94.56 101 TYR A CA 1
ATOM 753 C C . TYR A 1 101 ? -18.327 -3.175 10.731 1.00 94.56 101 TYR A C 1
ATOM 755 O O . TYR A 1 101 ? -19.047 -2.573 11.530 1.00 94.56 101 TYR A O 1
ATOM 763 N N . ASN A 1 102 ? -17.766 -4.347 11.041 1.00 92.62 102 ASN A N 1
ATOM 764 C CA . ASN A 1 102 ? -17.980 -5.008 12.329 1.00 92.62 102 ASN A CA 1
ATOM 765 C C . ASN A 1 102 ? -17.435 -4.197 13.513 1.00 92.62 102 ASN A C 1
ATOM 767 O O . ASN A 1 102 ? -18.058 -4.179 14.576 1.00 92.62 102 ASN A O 1
ATOM 771 N N . VAL A 1 103 ? -16.286 -3.539 13.343 1.00 92.75 103 VAL A N 1
ATOM 772 C CA . VAL A 1 103 ? -15.700 -2.656 14.361 1.00 92.75 103 VAL A CA 1
ATOM 773 C C . VAL A 1 103 ? -16.576 -1.420 14.544 1.00 92.75 103 VAL A C 1
ATOM 775 O O . VAL A 1 103 ? -17.004 -1.128 15.660 1.00 92.75 103 VAL A O 1
ATOM 778 N N . LEU A 1 104 ? -16.929 -0.757 13.443 1.00 91.62 104 LEU A N 1
ATOM 779 C CA . LEU A 1 104 ? -17.715 0.472 13.438 1.00 91.62 104 LEU A CA 1
ATOM 780 C C . LEU A 1 104 ? -19.106 0.287 14.062 1.00 91.62 104 LEU A C 1
ATOM 782 O O . LEU A 1 104 ? -19.503 1.083 14.910 1.00 91.62 104 LEU A O 1
ATOM 786 N N . ARG A 1 105 ? -19.818 -0.808 13.754 1.00 92.75 105 ARG A N 1
ATOM 787 C CA . ARG A 1 105 ? -21.130 -1.124 14.365 1.00 92.75 105 ARG A CA 1
ATOM 788 C C . ARG A 1 105 ? -21.055 -1.293 15.890 1.00 92.75 105 ARG A C 1
ATOM 790 O O . ARG A 1 105 ? -22.052 -1.109 16.593 1.00 92.75 105 ARG A O 1
ATOM 797 N N . ARG A 1 106 ? -19.884 -1.668 16.410 1.00 91.88 106 ARG A N 1
ATOM 798 C CA . ARG A 1 106 ? -19.631 -1.869 17.843 1.00 91.88 106 ARG A CA 1
ATOM 799 C C . ARG A 1 106 ? -19.091 -0.620 18.528 1.00 91.88 106 ARG A C 1
ATOM 801 O O . ARG A 1 106 ? -18.951 -0.649 19.747 1.00 91.88 106 ARG A O 1
ATOM 808 N N . MET A 1 107 ? -18.817 0.459 17.802 1.00 92.50 107 MET A N 1
ATOM 809 C CA . MET A 1 107 ? -18.370 1.734 18.356 1.00 92.50 107 MET A CA 1
ATOM 810 C C . MET A 1 107 ? -19.532 2.720 18.506 1.00 92.50 107 MET A C 1
ATOM 812 O O . MET A 1 107 ? -20.535 2.663 17.799 1.00 92.50 107 MET A O 1
ATOM 816 N N . CYS A 1 108 ? -19.416 3.616 19.480 1.00 90.38 108 CYS A N 1
ATOM 817 C CA . CYS A 1 108 ? -20.288 4.770 19.636 1.00 90.38 108 CYS A CA 1
ATOM 818 C C . CYS A 1 108 ? -19.672 5.953 18.886 1.00 90.38 108 CYS A C 1
ATOM 820 O O . CYS A 1 108 ? -18.553 6.351 19.197 1.00 90.38 108 CYS A O 1
ATOM 822 N N . THR A 1 109 ? -20.404 6.540 17.944 1.00 89.75 109 THR A N 1
ATOM 823 C CA . THR A 1 109 ? -19.937 7.664 17.113 1.00 89.75 109 THR A CA 1
ATOM 824 C C . THR A 1 109 ? -19.803 8.981 17.870 1.00 89.75 109 THR A C 1
ATOM 826 O O . THR A 1 109 ? -19.122 9.883 17.404 1.00 89.75 109 THR A O 1
ATOM 82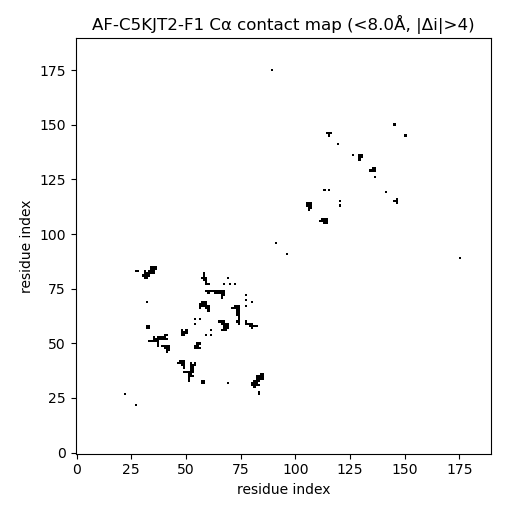9 N N . SER A 1 110 ? -20.439 9.112 19.037 1.00 92.38 110 SER A N 1
ATOM 830 C CA . SER A 1 110 ? -20.366 10.338 19.842 1.00 92.38 110 SER A CA 1
ATOM 831 C C . SER A 1 110 ? -19.173 10.359 20.795 1.00 92.38 110 SER A C 1
ATOM 833 O O . SER A 1 110 ? -18.675 11.429 21.119 1.00 92.38 110 SER A O 1
ATOM 835 N N . CYS A 1 111 ? -18.734 9.196 21.288 1.00 90.31 111 CYS A N 1
ATOM 836 C CA . CYS A 1 111 ? -17.633 9.114 22.253 1.00 90.31 111 CYS A CA 1
ATOM 837 C C . CYS A 1 111 ? -16.422 8.325 21.752 1.00 90.31 111 CYS A C 1
ATOM 839 O O . CYS A 1 111 ? -15.440 8.241 22.481 1.00 90.31 111 CYS A O 1
ATOM 841 N N . ASN A 1 112 ? -16.478 7.728 20.559 1.00 90.12 112 ASN A N 1
ATOM 842 C CA . ASN A 1 112 ? -15.411 6.927 19.947 1.00 90.12 112 ASN A CA 1
ATOM 843 C C . ASN A 1 112 ? -14.936 5.736 20.801 1.00 90.12 112 ASN A C 1
ATOM 845 O O . ASN A 1 112 ? -13.816 5.258 20.658 1.00 90.12 112 ASN A O 1
ATOM 849 N N . HIS A 1 113 ? -15.796 5.225 21.688 1.00 89.81 113 HIS A N 1
ATOM 850 C CA . HIS A 1 113 ? -15.539 4.010 22.466 1.00 89.81 113 HIS A CA 1
ATOM 851 C C . HIS A 1 113 ? -16.414 2.855 21.978 1.00 89.81 113 HIS A C 1
ATOM 853 O O . HIS A 1 113 ? -17.497 3.065 21.427 1.00 89.81 113 HIS A O 1
ATOM 859 N N . PHE A 1 114 ? -15.989 1.619 22.243 1.00 91.38 114 PH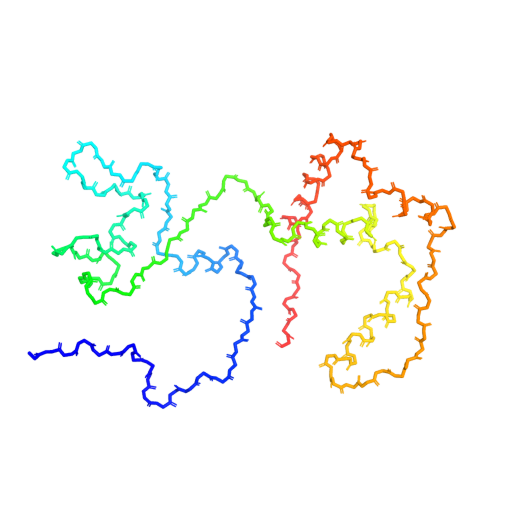E A N 1
ATOM 860 C CA . PHE A 1 114 ? -16.853 0.455 22.060 1.00 91.38 114 PHE A CA 1
ATOM 861 C C . PHE A 1 114 ? -18.115 0.561 22.925 1.00 91.38 114 PHE A C 1
ATOM 863 O O . PHE A 1 114 ? -18.071 1.044 24.057 1.00 91.38 114 PHE A O 1
ATOM 870 N N . ARG A 1 115 ? -19.241 0.063 22.408 1.00 90.00 115 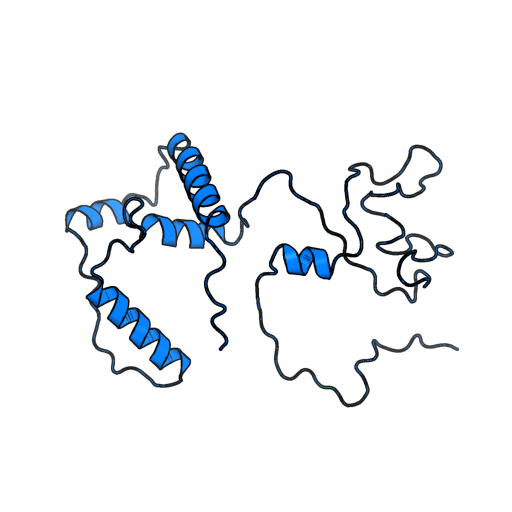ARG A N 1
ATOM 871 C CA . ARG A 1 115 ? -20.553 -0.017 23.076 1.00 90.00 115 ARG A CA 1
ATOM 872 C C . ARG A 1 115 ? -20.579 -1.145 24.117 1.00 90.00 115 ARG A C 1
ATOM 874 O O . ARG A 1 115 ? -21.480 -1.974 24.141 1.00 90.00 115 ARG A O 1
ATOM 881 N N . VAL A 1 116 ? -19.533 -1.194 24.934 1.00 88.88 116 VAL A N 1
ATOM 882 C CA . VAL A 1 116 ? -19.261 -2.179 25.978 1.00 88.88 116 VAL A CA 1
ATOM 883 C C . VAL A 1 116 ? -18.650 -1.426 27.162 1.00 88.88 116 VAL A C 1
ATOM 885 O O . VAL A 1 116 ? -17.942 -0.432 26.988 1.00 88.88 116 VAL A O 1
ATOM 888 N N . ARG A 1 117 ? -18.917 -1.878 28.392 1.00 89.69 117 ARG A N 1
ATOM 889 C CA . ARG A 1 117 ? -18.336 -1.264 29.597 1.00 89.69 117 ARG A CA 1
ATOM 890 C C . ARG A 1 117 ? -16.805 -1.295 29.526 1.00 89.69 117 ARG A C 1
ATOM 892 O O . ARG A 1 117 ? -16.225 -2.347 29.271 1.00 89.69 117 ARG A O 1
ATOM 899 N N . LYS A 1 118 ? -16.147 -0.179 29.866 1.00 87.19 118 LYS A N 1
ATOM 900 C CA . LYS A 1 118 ? -14.673 -0.053 29.853 1.00 87.19 118 LYS A CA 1
ATOM 901 C C . LYS A 1 118 ? -13.963 -1.181 30.610 1.00 87.19 118 LYS A C 1
ATOM 903 O O . LYS A 1 118 ? -12.966 -1.701 30.127 1.00 87.19 118 LYS A O 1
ATOM 908 N N . ALA A 1 119 ? -14.514 -1.601 31.752 1.00 86.12 119 ALA A N 1
ATOM 909 C CA . ALA A 1 119 ? -13.975 -2.707 32.545 1.00 86.12 119 ALA A CA 1
ATOM 910 C C . ALA A 1 119 ? -13.931 -4.039 31.774 1.00 86.12 119 ALA A C 1
ATOM 912 O O . ALA A 1 119 ? -12.992 -4.810 31.933 1.00 86.12 119 ALA A O 1
ATOM 913 N N . VAL A 1 120 ? -14.925 -4.305 30.923 1.00 87.56 120 VAL A N 1
ATOM 914 C CA . VAL A 1 120 ? -14.973 -5.515 30.091 1.00 87.56 120 VAL A CA 1
ATOM 915 C C . VAL A 1 120 ? -13.955 -5.409 28.957 1.00 87.56 120 VAL A C 1
ATOM 917 O O . VAL A 1 120 ? -13.186 -6.341 28.751 1.00 87.56 120 VAL A O 1
ATOM 920 N N . THR A 1 121 ? -13.881 -4.261 28.278 1.00 87.69 121 THR A N 1
ATOM 921 C CA . THR A 1 121 ? -12.868 -4.012 27.237 1.00 87.69 121 THR A CA 1
ATOM 922 C C . THR A 1 121 ? -11.450 -4.196 27.777 1.00 87.69 121 THR A C 1
ATOM 924 O O . THR A 1 121 ? -10.642 -4.868 27.146 1.00 87.69 121 THR A O 1
ATOM 927 N N . GLN A 1 122 ? -11.165 -3.675 28.974 1.00 86.44 122 GLN A N 1
ATOM 928 C CA . GLN A 1 122 ? -9.859 -3.818 29.616 1.00 86.44 122 GLN A CA 1
ATOM 929 C C . GLN A 1 122 ? -9.501 -5.288 29.876 1.00 86.44 122 GLN A C 1
ATOM 931 O O . GLN A 1 122 ? -8.397 -5.706 29.544 1.00 86.44 122 GLN A O 1
ATOM 936 N N . ARG A 1 123 ? -10.453 -6.096 30.370 1.00 87.38 123 ARG A N 1
ATOM 937 C CA . ARG A 1 123 ? -10.254 -7.545 30.560 1.00 87.38 123 ARG A CA 1
ATOM 938 C C . ARG A 1 123 ? -9.880 -8.252 29.256 1.00 87.38 123 ARG A C 1
ATOM 940 O O . ARG A 1 123 ? -8.990 -9.096 29.265 1.00 87.38 123 ARG A O 1
ATOM 947 N N . TYR A 1 124 ? -10.524 -7.901 28.139 1.00 87.44 124 TYR A N 1
ATOM 948 C CA . TYR A 1 124 ? -10.156 -8.442 26.826 1.00 87.44 124 TYR A CA 1
ATOM 949 C C . TYR A 1 124 ? -8.753 -8.007 26.398 1.00 87.44 124 TYR A C 1
ATOM 951 O O . TYR A 1 124 ? -7.974 -8.848 25.961 1.00 87.44 124 TYR A O 1
ATOM 959 N N . CYS A 1 125 ? -8.405 -6.728 26.561 1.00 87.06 125 CYS A N 1
ATOM 960 C CA . CYS A 1 125 ? -7.067 -6.229 26.246 1.00 87.06 125 CYS A CA 1
ATOM 961 C C . CYS A 1 125 ? -5.979 -6.958 27.045 1.00 87.06 125 CYS A C 1
ATOM 963 O O . CYS A 1 125 ? -4.973 -7.369 26.473 1.00 87.06 125 CYS A O 1
ATOM 965 N N . ASP A 1 126 ? -6.181 -7.148 28.348 1.00 83.81 126 ASP A N 1
ATOM 966 C CA . ASP A 1 126 ? -5.207 -7.828 29.202 1.00 83.81 126 ASP A CA 1
ATOM 967 C C . ASP A 1 126 ? -5.100 -9.317 28.850 1.00 83.81 126 ASP A C 1
ATOM 969 O O . ASP A 1 126 ? -3.997 -9.854 28.770 1.00 83.81 126 ASP A O 1
ATOM 973 N N . ARG A 1 127 ? -6.221 -9.958 28.495 1.00 84.12 127 ARG A N 1
ATOM 974 C CA . ARG A 1 127 ? -6.223 -11.327 27.966 1.00 84.12 127 ARG A CA 1
ATOM 975 C C . ARG A 1 127 ? -5.440 -11.446 26.657 1.00 84.12 127 ARG A C 1
ATOM 977 O O . ARG A 1 127 ? -4.649 -12.373 26.515 1.00 84.12 127 ARG A O 1
ATOM 984 N N . PHE A 1 128 ? -5.630 -10.523 25.712 1.00 89.00 128 PHE A N 1
ATOM 985 C CA . PHE A 1 128 ? -4.872 -10.528 24.458 1.00 89.00 128 PHE A CA 1
ATOM 986 C C . PHE A 1 128 ? -3.372 -10.346 24.700 1.00 89.00 128 PHE A C 1
ATOM 988 O O . PHE A 1 128 ? -2.583 -11.044 24.074 1.00 89.00 128 PHE A O 1
ATOM 995 N N . LYS A 1 129 ? -2.967 -9.485 25.643 1.00 87.00 129 LYS A N 1
ATOM 996 C CA . LYS A 1 129 ? -1.551 -9.328 26.019 1.00 87.00 129 LYS A CA 1
ATOM 997 C C . LYS A 1 129 ? -0.950 -10.620 26.575 1.00 87.00 129 LYS A C 1
ATOM 999 O O . LYS A 1 129 ? 0.171 -10.952 26.209 1.00 87.00 129 LYS A O 1
ATOM 1004 N N . LEU A 1 130 ? -1.685 -11.352 27.417 1.00 85.25 130 LEU A N 1
ATOM 1005 C CA . LEU A 1 130 ? -1.230 -12.645 27.947 1.00 85.25 130 LEU A CA 1
ATOM 1006 C C . LEU A 1 130 ? -1.037 -13.674 26.828 1.00 85.25 130 LEU A C 1
ATOM 1008 O O . LEU A 1 130 ? 0.023 -14.288 26.745 1.00 85.25 130 LEU A O 1
ATOM 1012 N N . ILE A 1 131 ? -2.012 -13.782 25.918 1.00 87.75 131 ILE A N 1
ATOM 1013 C CA . ILE A 1 131 ? -1.940 -14.691 24.764 1.00 87.75 131 ILE A CA 1
ATOM 1014 C C . ILE A 1 131 ? -0.745 -14.344 23.869 1.00 87.75 131 ILE A C 1
ATOM 1016 O O . ILE A 1 131 ? 0.001 -15.234 23.472 1.00 87.75 131 ILE A O 1
ATOM 1020 N N . LEU A 1 132 ? -0.529 -13.058 23.577 1.00 85.81 132 LEU A N 1
ATOM 1021 C CA . LEU A 1 132 ? 0.613 -12.603 22.778 1.00 85.81 132 LEU A CA 1
ATOM 1022 C C . LEU A 1 132 ? 1.961 -12.872 23.466 1.00 85.81 132 LEU A C 1
ATOM 1024 O O . LEU A 1 132 ? 2.954 -13.089 22.780 1.00 85.81 132 LEU A O 1
ATOM 1028 N N . ALA A 1 133 ? 1.998 -12.898 24.801 1.00 86.75 133 ALA A N 1
ATOM 1029 C CA . ALA A 1 133 ? 3.172 -13.282 25.585 1.00 86.75 133 ALA A CA 1
ATOM 1030 C C . ALA A 1 133 ? 3.355 -14.810 25.719 1.00 86.75 133 ALA A C 1
ATOM 1032 O O . ALA A 1 133 ? 4.294 -15.252 26.377 1.00 86.75 133 ALA A O 1
ATOM 1033 N N . GLY A 1 134 ? 2.463 -15.620 25.131 1.00 84.88 134 GLY A N 1
ATOM 1034 C CA . GLY A 1 134 ? 2.490 -17.083 25.230 1.00 84.88 134 GLY A CA 1
ATOM 1035 C C . GLY A 1 134 ? 2.036 -17.631 26.587 1.00 84.88 134 GLY A C 1
ATOM 1036 O O . GLY A 1 134 ? 2.260 -18.803 26.878 1.00 84.88 134 GLY A O 1
ATOM 1037 N N . LEU A 1 135 ? 1.411 -16.799 27.425 1.00 80.06 135 LEU A N 1
ATOM 1038 C CA . LEU A 1 135 ? 0.851 -17.201 28.712 1.00 80.06 135 LEU A CA 1
ATOM 1039 C C . LEU A 1 135 ? -0.622 -17.558 28.517 1.00 80.06 135 LEU A C 1
ATOM 1041 O O . LEU A 1 135 ? -1.411 -16.716 28.083 1.00 80.06 135 LEU A O 1
ATOM 1045 N N . GLU A 1 136 ? -1.011 -18.789 28.846 1.00 75.00 136 GLU A N 1
ATOM 1046 C CA . GLU A 1 136 ? -2.417 -19.187 28.807 1.00 75.00 136 GLU A CA 1
ATOM 1047 C C . GLU A 1 136 ? -3.183 -18.488 29.942 1.00 75.00 136 GLU A C 1
ATOM 1049 O O . GLU A 1 136 ? -2.891 -18.717 31.118 1.00 75.00 136 GLU A O 1
ATOM 1054 N N . PRO A 1 137 ? -4.153 -17.609 29.635 1.00 61.94 137 PRO A N 1
ATOM 1055 C CA . PRO A 1 137 ? -4.963 -16.993 30.670 1.00 61.94 137 PRO A CA 1
ATOM 1056 C C . PRO A 1 137 ? -5.930 -18.036 31.238 1.00 61.94 137 PRO A C 1
ATOM 1058 O O . PRO A 1 137 ? -6.662 -18.674 30.476 1.00 61.94 137 PRO A O 1
ATOM 1061 N N . GLU A 1 138 ? -5.988 -18.164 32.566 1.00 60.47 138 GLU A N 1
ATOM 1062 C CA . GLU A 1 138 ? -7.028 -18.943 33.242 1.00 60.47 138 GLU A CA 1
ATOM 1063 C C . GLU A 1 138 ? -8.403 -18.478 32.741 1.00 60.47 138 GLU A C 1
ATOM 1065 O O . GLU A 1 138 ? -8.738 -17.287 32.751 1.00 60.47 138 GLU A O 1
ATOM 1070 N N . SER A 1 139 ? -9.182 -19.419 32.207 1.00 52.38 139 SER A N 1
ATOM 1071 C CA . SER A 1 139 ? -10.452 -19.134 31.551 1.00 52.38 139 SER A CA 1
ATOM 1072 C C . SER A 1 139 ? -11.513 -18.756 32.583 1.00 52.38 139 SER A C 1
ATOM 1074 O O . SER A 1 139 ? -12.297 -19.591 33.026 1.00 52.38 139 SER A O 1
ATOM 1076 N N . HIS A 1 140 ? -11.573 -17.483 32.956 1.00 51.28 140 HIS A N 1
ATOM 1077 C CA . HIS A 1 140 ? -12.802 -16.916 33.489 1.00 51.28 140 HIS A CA 1
ATOM 1078 C C . HIS A 1 140 ? -13.653 -16.429 32.320 1.00 51.28 140 HIS A C 1
ATOM 1080 O O . HIS A 1 140 ? -13.249 -15.530 31.575 1.00 51.28 140 HIS A O 1
ATOM 1086 N N . ASP A 1 141 ? -14.821 -17.045 32.141 1.00 49.38 141 ASP A N 1
ATOM 1087 C CA . ASP A 1 141 ? -15.799 -16.654 31.132 1.00 49.38 141 ASP A CA 1
ATOM 1088 C C . ASP A 1 141 ? -16.149 -15.174 31.297 1.00 49.38 141 ASP A C 1
ATOM 1090 O O . ASP A 1 141 ? -16.851 -14.759 32.222 1.00 49.38 141 ASP A O 1
ATOM 1094 N N . VAL A 1 142 ? -15.651 -14.340 30.385 1.00 51.72 142 VAL A N 1
ATOM 1095 C CA . VAL A 1 142 ? -16.148 -12.976 30.245 1.00 51.72 142 VAL A CA 1
ATOM 1096 C C . VAL A 1 142 ? -17.447 -13.092 29.466 1.00 51.72 142 VAL A C 1
ATOM 1098 O O . VAL A 1 142 ? -17.464 -12.991 28.241 1.00 51.72 142 VAL A O 1
ATOM 1101 N N . VAL A 1 143 ? -18.541 -13.350 30.183 1.00 49.94 143 VAL 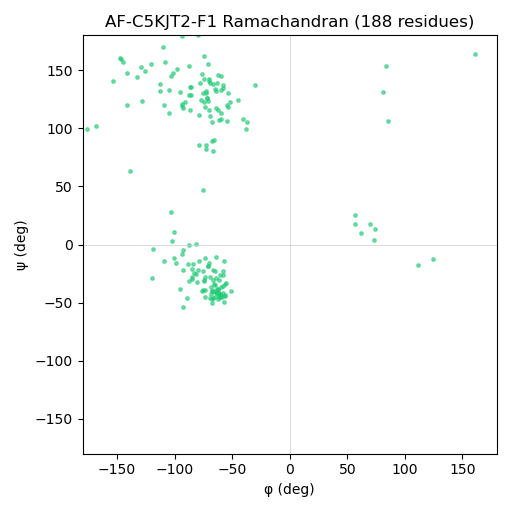A N 1
ATOM 1102 C CA . VAL A 1 143 ? -19.882 -13.233 29.613 1.00 49.94 143 VAL A CA 1
ATOM 1103 C C . VAL A 1 143 ? -19.979 -11.830 29.019 1.00 49.94 143 VAL A C 1
ATOM 1105 O O . VAL A 1 143 ? -19.797 -10.827 29.714 1.00 49.94 143 VAL A O 1
ATOM 1108 N N . MET A 1 144 ? -20.188 -11.762 27.703 1.00 49.09 144 MET A N 1
ATOM 1109 C CA . MET A 1 144 ? -20.528 -10.529 27.003 1.00 49.09 144 MET A CA 1
ATOM 1110 C C . MET A 1 144 ? -21.910 -10.105 27.489 1.00 49.09 144 MET A C 1
ATOM 1112 O O . MET A 1 144 ? -22.912 -10.392 26.843 1.00 49.09 144 MET A O 1
ATOM 1116 N N . GLU A 1 145 ? -21.964 -9.479 28.661 1.00 47.16 145 GLU A N 1
ATOM 1117 C CA . GLU A 1 145 ? -23.176 -8.855 29.169 1.00 47.16 145 GLU A CA 1
ATOM 1118 C C . GLU A 1 145 ? -23.591 -7.787 28.154 1.00 47.16 145 GLU A C 1
ATOM 1120 O O . GLU A 1 145 ? -22.837 -6.825 27.941 1.00 47.16 145 GLU A O 1
ATOM 1125 N N . PRO A 1 146 ? -24.735 -7.958 27.468 1.00 50.88 146 PRO A N 1
ATOM 1126 C CA . PRO A 1 146 ? -25.197 -6.977 26.510 1.00 50.88 146 PRO A CA 1
ATOM 1127 C C . PRO A 1 146 ? -25.363 -5.636 27.221 1.00 50.88 146 PRO A C 1
ATOM 1129 O O . PRO A 1 146 ? -25.929 -5.560 28.313 1.00 50.88 146 PRO A O 1
ATOM 1132 N N . CYS A 1 147 ? -24.932 -4.554 26.578 1.00 48.41 147 CYS A N 1
ATOM 1133 C CA . CYS A 1 147 ? -25.550 -3.264 26.847 1.00 48.41 147 CYS A CA 1
ATOM 1134 C C . CYS A 1 147 ? -26.992 -3.348 26.306 1.00 48.41 147 CYS A C 1
ATOM 1136 O O . CYS A 1 147 ? -27.243 -3.070 25.137 1.00 48.41 147 CYS A O 1
ATOM 1138 N N . ASP A 1 148 ? -27.900 -3.807 27.170 1.00 42.75 148 ASP A N 1
ATOM 1139 C CA . ASP A 1 148 ? -29.364 -3.853 27.057 1.00 42.75 148 ASP A CA 1
ATOM 1140 C C . ASP A 1 148 ? -29.994 -5.004 26.240 1.00 42.75 148 ASP A C 1
ATOM 1142 O O . ASP A 1 148 ? -29.667 -5.268 25.078 1.00 42.75 148 ASP A O 1
ATOM 1146 N N . GLU A 1 149 ? -31.002 -5.647 26.848 1.00 46.31 149 GLU A N 1
ATOM 1147 C CA . GLU A 1 149 ? -31.751 -6.818 26.347 1.00 46.31 149 GLU A CA 1
ATOM 1148 C C . GLU A 1 149 ? -32.441 -6.598 24.989 1.00 46.31 149 GLU A C 1
ATOM 1150 O O . GLU A 1 149 ? -32.672 -7.551 24.241 1.00 46.31 149 GLU A O 1
ATOM 1155 N N . LYS A 1 150 ? -32.712 -5.343 24.606 1.00 47.78 150 LYS A N 1
ATOM 1156 C CA . LYS A 1 150 ? -33.357 -5.003 23.324 1.00 47.78 150 LYS A CA 1
ATOM 1157 C C . LYS A 1 150 ? -32.498 -5.363 22.102 1.00 47.78 150 LYS A C 1
ATOM 1159 O O . LYS A 1 150 ? -33.045 -5.577 21.020 1.00 47.78 150 LYS A O 1
ATOM 1164 N N . THR A 1 151 ? -31.176 -5.477 22.263 1.00 47.81 151 THR A N 1
ATOM 1165 C CA . THR A 1 151 ? -30.230 -5.697 21.154 1.00 47.81 151 THR A CA 1
ATOM 1166 C C . THR A 1 151 ? -30.143 -7.150 20.669 1.00 47.81 151 THR A C 1
ATOM 1168 O O . THR A 1 151 ? -29.818 -7.362 19.500 1.00 47.81 151 THR A O 1
ATOM 1171 N N . LYS A 1 152 ? -30.527 -8.147 21.487 1.00 44.50 152 LYS A N 1
ATOM 1172 C CA . LYS A 1 152 ? -30.560 -9.568 21.072 1.00 44.50 152 LYS A CA 1
ATOM 1173 C C . LYS A 1 152 ? -31.502 -9.795 19.888 1.00 44.50 152 LYS A C 1
ATOM 1175 O O . LYS A 1 152 ? -31.126 -10.411 18.898 1.00 44.50 152 LYS A O 1
ATOM 1180 N N . SER A 1 153 ? -32.688 -9.189 19.937 1.00 32.62 153 SER A N 1
ATOM 1181 C CA . SER A 1 153 ? -33.701 -9.350 18.886 1.00 32.62 153 SER A CA 1
ATOM 1182 C C . SER A 1 153 ? -33.344 -8.668 17.557 1.00 32.62 153 SER A C 1
ATOM 1184 O O . SER A 1 153 ? -33.980 -8.958 16.547 1.00 32.62 153 SER A O 1
ATOM 1186 N N . ALA A 1 154 ? -32.375 -7.746 17.539 1.00 47.84 154 ALA A N 1
ATOM 1187 C CA . ALA A 1 154 ? -31.942 -7.041 16.330 1.00 47.84 154 ALA A CA 1
ATOM 1188 C C . ALA A 1 154 ? -30.757 -7.732 15.638 1.00 47.84 154 ALA A C 1
ATOM 1190 O O . ALA A 1 154 ? -30.537 -7.521 14.453 1.00 47.84 154 ALA A O 1
ATOM 1191 N N . MET A 1 155 ? -29.989 -8.556 16.357 1.00 42.75 155 MET A N 1
ATOM 1192 C CA . MET A 1 155 ? -28.790 -9.205 15.816 1.00 42.75 155 MET A CA 1
ATOM 1193 C C . MET A 1 155 ? -29.110 -10.506 15.062 1.00 42.75 155 MET A C 1
ATOM 1195 O O . MET A 1 155 ? -28.401 -10.845 14.121 1.00 42.75 155 MET A O 1
ATOM 1199 N N . GLU A 1 156 ? -30.200 -11.192 15.420 1.00 41.22 156 GLU A N 1
ATOM 1200 C CA . GLU A 1 156 ? -30.644 -12.435 14.762 1.00 41.22 156 GLU A CA 1
ATOM 1201 C C . GLU A 1 156 ? -31.567 -12.201 13.550 1.00 41.22 156 GLU A C 1
ATOM 1203 O O . GLU A 1 156 ? -31.717 -13.091 12.719 1.00 41.22 156 GLU A O 1
ATOM 1208 N N . ARG A 1 157 ? -32.159 -11.006 13.401 1.00 37.97 157 ARG A N 1
ATOM 1209 C CA . ARG A 1 157 ? -33.085 -10.683 12.293 1.00 37.97 157 ARG A CA 1
ATOM 1210 C C . ARG A 1 157 ? -32.437 -10.025 11.069 1.00 37.97 157 ARG A C 1
ATOM 1212 O O . ARG A 1 157 ? -33.099 -9.890 10.050 1.00 37.97 157 ARG A O 1
ATOM 1219 N N . ASP A 1 158 ? -31.162 -9.652 11.142 1.00 34.94 158 ASP A N 1
ATOM 1220 C CA . ASP A 1 158 ? -30.512 -8.766 10.157 1.00 34.94 158 ASP A CA 1
ATOM 1221 C C . ASP A 1 158 ? -29.653 -9.511 9.111 1.00 34.94 158 ASP A C 1
ATOM 1223 O O . ASP A 1 158 ? -28.884 -8.904 8.374 1.00 34.94 158 ASP A O 1
ATOM 1227 N N . MET A 1 159 ? -29.756 -10.846 9.044 1.00 37.19 159 MET A N 1
ATOM 1228 C CA . MET A 1 159 ? -29.125 -11.665 7.989 1.00 37.19 159 MET A CA 1
ATOM 1229 C C . MET A 1 159 ? -30.005 -11.821 6.740 1.00 37.19 159 MET A C 1
ATOM 1231 O O . MET A 1 159 ? -29.594 -12.453 5.768 1.00 37.19 159 MET A O 1
ATOM 1235 N N . THR A 1 160 ? -31.202 -11.232 6.735 1.00 41.59 160 THR A N 1
ATOM 1236 C CA . THR A 1 160 ? -32.088 -11.204 5.571 1.00 41.59 160 THR A CA 1
ATOM 1237 C C . THR A 1 160 ? -32.783 -9.847 5.485 1.00 41.59 160 THR A C 1
ATOM 1239 O O . THR A 1 160 ? -33.543 -9.498 6.382 1.00 41.59 160 THR A O 1
ATOM 1242 N N . SER A 1 161 ? -32.566 -9.143 4.371 1.00 37.72 161 SER A N 1
ATOM 1243 C CA . SER A 1 161 ? -33.111 -7.836 3.952 1.00 37.72 161 SER A CA 1
ATOM 1244 C C . SER A 1 161 ? -32.372 -6.582 4.444 1.00 37.72 161 SER A C 1
ATOM 1246 O O . SER A 1 161 ? -32.489 -6.178 5.592 1.00 37.72 161 SER A O 1
ATOM 1248 N N . ASP A 1 162 ? -31.649 -5.958 3.506 1.00 44.06 162 ASP A N 1
ATOM 1249 C CA . ASP A 1 162 ? -31.109 -4.593 3.544 1.00 44.06 162 ASP A CA 1
ATOM 1250 C C . ASP A 1 162 ? -32.239 -3.554 3.388 1.00 44.06 162 ASP A C 1
ATOM 1252 O O . ASP A 1 162 ? -32.929 -3.576 2.362 1.00 44.06 162 ASP A O 1
ATOM 1256 N N . PRO A 1 163 ? -32.386 -2.579 4.309 1.00 44.47 163 PRO A N 1
ATOM 1257 C CA . PRO A 1 163 ? -33.183 -1.394 4.033 1.00 44.47 163 PRO A CA 1
ATOM 1258 C C . PRO A 1 163 ? -32.506 -0.124 4.581 1.00 44.47 163 PRO A C 1
ATOM 1260 O O . PRO A 1 163 ? -33.040 0.503 5.484 1.00 44.47 163 PRO A O 1
ATOM 1263 N N . ASN A 1 164 ? -31.317 0.250 4.090 1.00 46.41 164 ASN A N 1
ATOM 1264 C CA . ASN A 1 164 ? -30.944 1.666 3.907 1.00 46.41 164 ASN A CA 1
ATOM 1265 C C . ASN A 1 164 ? -29.568 1.809 3.237 1.00 46.41 164 ASN A C 1
ATOM 1267 O O . ASN A 1 164 ? -28.527 1.718 3.890 1.00 46.41 164 ASN A O 1
ATOM 1271 N N . ALA A 1 165 ? -29.558 2.061 1.928 1.00 45.78 165 ALA A N 1
ATOM 1272 C CA . ALA A 1 165 ? -28.337 2.399 1.193 1.00 45.78 165 ALA A CA 1
ATOM 1273 C C . ALA A 1 165 ? -27.850 3.830 1.506 1.00 45.78 165 ALA A C 1
ATOM 1275 O O . ALA A 1 165 ? -26.649 4.076 1.530 1.00 45.78 165 ALA A O 1
ATOM 1276 N N . ASP A 1 166 ? -28.769 4.733 1.856 1.00 39.38 166 ASP A N 1
ATOM 1277 C CA . ASP A 1 166 ? -28.523 6.177 1.980 1.00 39.38 166 ASP A CA 1
ATOM 1278 C C . ASP A 1 166 ? -27.729 6.552 3.253 1.00 39.38 166 ASP A C 1
ATOM 1280 O O . ASP A 1 166 ? -26.904 7.459 3.283 1.00 39.38 166 ASP A O 1
ATOM 1284 N N . SER A 1 167 ? -27.887 5.778 4.334 1.00 50.69 167 SER A N 1
ATOM 1285 C CA . SER A 1 167 ? -27.164 6.008 5.599 1.00 50.69 167 SER A CA 1
ATOM 1286 C C . SER A 1 167 ? -25.715 5.506 5.582 1.00 50.69 167 SER A C 1
ATOM 1288 O O . SER A 1 167 ? -24.939 5.828 6.482 1.00 50.69 167 SER A O 1
ATOM 1290 N N . ARG A 1 168 ? -25.350 4.686 4.586 1.00 50.53 168 ARG A N 1
ATOM 1291 C CA . ARG A 1 168 ? -24.001 4.119 4.454 1.00 50.53 168 ARG A CA 1
ATOM 1292 C C . ARG A 1 168 ? -23.027 5.169 3.938 1.00 50.53 168 ARG A C 1
ATOM 1294 O O . ARG A 1 168 ? -21.923 5.242 4.461 1.00 50.53 168 ARG A O 1
ATOM 1301 N N . GLU A 1 169 ? -23.449 5.999 2.986 1.00 45.03 169 GLU A N 1
ATOM 1302 C CA . GLU A 1 169 ? -22.596 7.019 2.365 1.00 45.03 169 GLU A CA 1
ATOM 1303 C C . GLU A 1 169 ? -22.213 8.124 3.359 1.00 45.03 169 GLU A C 1
ATOM 1305 O O . GLU A 1 169 ? -21.028 8.395 3.544 1.00 45.03 169 GLU A O 1
ATOM 1310 N N . ALA A 1 170 ? -23.179 8.658 4.115 1.00 44.84 170 ALA A N 1
ATOM 1311 C CA . ALA A 1 170 ? -22.915 9.697 5.117 1.00 44.84 170 ALA A CA 1
ATOM 1312 C C . ALA A 1 170 ? -22.020 9.213 6.277 1.00 44.84 170 ALA A C 1
ATOM 1314 O O . ALA A 1 170 ? -21.199 9.958 6.816 1.00 44.84 170 ALA A O 1
ATOM 1315 N N . PHE A 1 171 ? -22.165 7.946 6.675 1.00 47.16 171 PHE A N 1
ATOM 1316 C CA . PHE A 1 171 ? -21.358 7.351 7.740 1.00 47.16 171 PHE A CA 1
ATOM 1317 C C . PHE A 1 171 ? -19.924 7.061 7.285 1.00 47.16 171 PHE A C 1
ATOM 1319 O O . PHE A 1 171 ? -18.970 7.286 8.032 1.00 47.16 171 PHE A O 1
ATOM 1326 N N . VAL A 1 172 ? -19.783 6.593 6.045 1.00 55.28 172 VAL A N 1
ATOM 1327 C CA . VAL A 1 172 ? -18.500 6.360 5.388 1.00 55.28 172 VAL A CA 1
ATOM 1328 C C . VAL A 1 172 ? -17.721 7.668 5.238 1.00 55.28 172 VAL A C 1
ATOM 1330 O O . VAL A 1 172 ? -16.537 7.703 5.559 1.00 55.28 172 VAL A O 1
ATOM 1333 N N . GLU A 1 173 ? -18.381 8.759 4.852 1.00 49.12 173 GLU A N 1
ATOM 1334 C CA . GLU A 1 173 ? -17.737 10.069 4.720 1.00 49.12 173 GLU A CA 1
ATOM 1335 C C . GLU A 1 173 ? -17.223 10.611 6.069 1.00 49.12 173 GLU A C 1
ATOM 1337 O O . GLU A 1 173 ? -16.108 11.129 6.162 1.00 49.12 173 GLU A O 1
ATOM 1342 N N . HIS A 1 174 ? -17.996 10.436 7.147 1.00 53.31 174 HIS A N 1
ATOM 1343 C CA . HIS A 1 174 ? -17.584 10.833 8.497 1.00 53.31 174 HIS A CA 1
ATOM 1344 C C . HIS A 1 174 ? -16.418 9.982 9.030 1.00 53.31 174 HIS A C 1
ATOM 1346 O O . HIS A 1 174 ? -15.504 10.509 9.666 1.00 53.31 174 HIS A O 1
ATOM 1352 N N . ALA A 1 175 ? -16.427 8.668 8.777 1.00 49.53 175 ALA A N 1
ATOM 1353 C CA . ALA A 1 175 ? -15.340 7.774 9.174 1.00 49.53 175 ALA A CA 1
ATOM 1354 C C . ALA A 1 175 ? -14.038 8.089 8.417 1.00 49.53 175 ALA A C 1
ATOM 1356 O O . ALA A 1 175 ? -12.977 8.122 9.037 1.00 49.53 175 ALA A O 1
ATOM 1357 N N . SER A 1 176 ? -14.124 8.403 7.118 1.00 50.22 176 SER A N 1
ATOM 1358 C CA . SER A 1 176 ? -12.976 8.853 6.320 1.00 50.22 176 SER A CA 1
ATOM 1359 C C . SER A 1 176 ? -12.369 10.145 6.884 1.00 50.22 176 SER A C 1
ATOM 1361 O O . SER A 1 176 ? -11.154 10.244 7.018 1.00 50.22 176 SER A O 1
ATOM 1363 N N . ARG A 1 177 ? -13.199 11.115 7.295 1.00 50.47 177 ARG A N 1
ATOM 1364 C CA . ARG A 1 177 ? -12.735 12.389 7.877 1.00 50.47 177 ARG A CA 1
ATOM 1365 C C . ARG A 1 177 ? -11.995 12.202 9.202 1.00 50.47 177 ARG A C 1
ATOM 1367 O O . ARG A 1 177 ? -10.943 12.795 9.401 1.00 50.47 177 ARG A O 1
ATOM 1374 N N . ALA A 1 178 ? -12.498 11.321 10.066 1.00 49.16 178 ALA A N 1
ATOM 1375 C CA . ALA A 1 178 ? -11.868 11.027 11.352 1.00 49.16 178 ALA A CA 1
ATOM 1376 C C . ALA A 1 178 ? -10.500 10.330 11.213 1.00 49.16 178 ALA A C 1
ATOM 1378 O O . ALA A 1 178 ? -9.629 10.538 12.050 1.00 49.16 178 ALA A O 1
ATOM 1379 N N . VAL A 1 179 ? -10.289 9.532 10.158 1.00 53.78 179 VAL A N 1
ATOM 1380 C CA . VAL A 1 179 ? -8.996 8.871 9.889 1.00 53.78 179 VAL A CA 1
ATOM 1381 C C . VAL A 1 179 ? -7.950 9.857 9.351 1.00 53.78 179 VAL A C 1
ATOM 1383 O O . VAL A 1 179 ? -6.764 9.694 9.625 1.00 53.78 179 VAL A O 1
ATOM 1386 N N . LEU A 1 180 ? -8.375 10.889 8.616 1.00 48.53 180 LEU A N 1
ATOM 1387 C CA . LEU A 1 180 ? -7.482 11.891 8.020 1.00 48.53 180 LEU A CA 1
ATOM 1388 C C . LEU A 1 180 ? -7.089 13.027 8.981 1.00 48.53 180 LEU A C 1
ATOM 1390 O O . LEU A 1 180 ? -6.121 13.737 8.712 1.00 48.53 180 LEU A O 1
ATOM 1394 N N . GLU A 1 181 ? -7.815 13.204 10.089 1.00 38.56 181 GLU A N 1
ATOM 1395 C CA . GLU A 1 181 ? -7.622 14.312 11.039 1.00 38.56 181 GLU A CA 1
ATOM 1396 C C . GLU A 1 181 ? -6.873 13.929 12.333 1.00 38.56 181 GLU A C 1
ATOM 1398 O O . GLU A 1 181 ? -6.678 14.791 13.193 1.00 38.56 181 GLU A O 1
ATOM 1403 N N . GLU A 1 182 ? -6.399 12.687 12.504 1.00 39.91 182 GLU A N 1
ATOM 1404 C CA . GLU A 1 182 ? -5.599 12.360 13.693 1.00 39.91 182 GLU A CA 1
ATOM 1405 C C . GLU A 1 182 ? -4.170 12.942 13.605 1.00 39.91 182 GLU A C 1
ATOM 1407 O O . GLU A 1 182 ? -3.414 12.615 12.682 1.00 39.91 182 GLU A O 1
ATOM 1412 N N . PRO A 1 183 ? -3.736 13.772 14.578 1.00 34.38 183 PRO A N 1
ATOM 1413 C CA . PRO A 1 183 ? -2.335 14.143 14.697 1.00 34.38 183 PRO A CA 1
ATOM 1414 C C . PRO A 1 183 ? -1.526 12.889 15.029 1.00 34.38 183 PRO A C 1
ATOM 1416 O O . PRO A 1 183 ? -1.902 12.125 15.915 1.00 34.38 183 PRO A O 1
ATOM 1419 N N . ALA A 1 184 ? -0.407 12.705 14.323 1.00 46.59 184 ALA A N 1
ATOM 1420 C CA . ALA A 1 184 ? 0.558 11.626 14.520 1.00 46.59 184 ALA A CA 1
ATOM 1421 C C . ALA A 1 184 ? 0.765 11.297 16.016 1.00 46.59 184 ALA A C 1
ATOM 1423 O O . ALA A 1 184 ? 1.488 11.989 16.731 1.00 46.59 184 ALA A O 1
ATOM 1424 N N . SER A 1 185 ? 0.104 10.240 16.481 1.00 36.03 185 SER A N 1
ATOM 1425 C CA . SER A 1 185 ? 0.169 9.720 17.849 1.00 36.03 185 SER A CA 1
ATOM 1426 C C . SER A 1 185 ? 1.095 8.497 17.866 1.00 36.03 185 SER A C 1
ATOM 1428 O O . SER A 1 185 ? 1.266 7.845 16.832 1.00 36.03 185 SER A O 1
ATOM 1430 N N . PRO A 1 186 ? 1.821 8.248 18.971 1.00 35.91 186 PRO A N 1
ATOM 1431 C CA . PRO A 1 186 ? 3.183 7.758 18.926 1.00 35.91 186 PRO A CA 1
ATOM 1432 C C . PRO A 1 186 ? 3.231 6.325 18.414 1.00 35.91 186 PRO A C 1
ATOM 1434 O O . PRO A 1 186 ? 2.435 5.475 18.810 1.00 35.91 186 PRO A O 1
ATOM 1437 N N . ARG A 1 187 ? 4.228 6.068 17.561 1.00 36.25 187 ARG A N 1
ATOM 1438 C CA . ARG A 1 187 ? 4.696 4.726 17.212 1.00 36.25 187 ARG A CA 1
ATOM 1439 C C . ARG A 1 187 ? 4.721 3.867 18.477 1.00 36.25 187 ARG A C 1
ATOM 1441 O O . ARG A 1 187 ? 5.597 4.045 19.322 1.00 36.25 187 ARG A O 1
ATOM 1448 N N . PHE A 1 188 ? 3.789 2.926 18.585 1.00 31.41 188 PHE A N 1
ATOM 1449 C CA . PHE A 1 188 ? 4.000 1.743 19.402 1.00 31.41 188 PHE A CA 1
ATOM 1450 C C . PHE A 1 188 ? 5.139 0.971 18.730 1.00 31.41 188 PHE A C 1
ATOM 1452 O O . PHE A 1 188 ? 4.918 0.195 17.806 1.00 31.41 188 PHE A O 1
ATOM 1459 N N . MET A 1 189 ? 6.373 1.279 19.137 1.00 27.91 189 MET A N 1
ATOM 1460 C CA . MET A 1 189 ? 7.494 0.362 18.987 1.00 27.91 189 MET A CA 1
ATOM 1461 C C . MET A 1 189 ? 7.213 -0.809 19.926 1.00 27.91 189 MET A C 1
ATOM 1463 O O . MET A 1 189 ? 7.286 -0.661 21.147 1.00 27.91 189 MET A O 1
ATOM 1467 N N . LEU A 1 190 ? 6.819 -1.934 19.341 1.00 32.50 190 LEU A N 1
ATOM 1468 C CA . LEU A 1 190 ? 7.230 -3.242 19.832 1.00 32.50 190 LEU A CA 1
ATOM 1469 C C . LEU A 1 190 ? 8.486 -3.635 19.057 1.00 32.50 190 LEU A C 1
ATOM 1471 O O . LEU A 1 190 ? 8.519 -3.332 17.841 1.00 32.50 190 LEU A O 1
#

Sequence (190 aa):
MSAASEEQIRPGCSIHDVQFMYMSPKEIQDISVKEITEVAAFGNLAGAPLPDGLYDPALGPLHIGDLCKTCGLGVHDCPGHLGHIKLATDVYNPFLIRTLYNVLRRMCTSCNHFRVRKAVTQRYCDRFKLILAGLEPESHDVVMEPCDEKTKSAMERDMTSDPNADSREAFVEHASRAVLEEPASPRFML

Foldseek 3Di:
DDPPDDDDPPVPDDDDDDDDDDDDPVNLVVQAPAEQDDDDQADPPPRDGDDSHPQHLCQHADDAVRARPPPRDGPVPDPGGHHDYDDPDDDDDPVCVVVVVVVVVQADPVPRHGQADPVLVVVVVVCVVCVVVVHHDDDDDSPRPDPDPVVVVVVVPPPDDDDDPPVVVVVVVVVSVVVVPDDDDDPPDD

Nearest PDB structures (foldseek):
  6j4w-assembly1_A  TM=8.466E-01  e=1.847E-07  Komagataella phaffii GS115
  8yfq-assembly1_A  TM=8.350E-01  e=8.284E-07  Komagataella phaffii
  7zsb-assembly1_A  TM=7.691E-01  e=1.430E-06  Saccharomyces cerevisiae
  8ceo-assembly1_A  TM=7.914E-01  e=2.153E-06  Saccharomyces cerevisiae
  7o75-assembly1_A  TM=7.692E-01  e=2.642E-06  Saccharomyces cerevisiae S288C

Solvent-accessible surface area (backbone atoms only — not comparable to full-atom values): 12380 Å² total; per-residue (Å²): 142,78,80,84,72,73,85,78,62,59,93,86,68,76,90,87,79,85,85,89,77,83,81,49,77,63,55,49,55,74,64,27,80,42,68,46,75,42,85,57,44,53,42,99,60,93,71,41,57,24,80,43,10,83,50,19,39,57,39,34,33,90,46,92,88,34,53,13,71,68,80,63,32,38,55,89,74,48,89,62,48,50,61,41,70,81,67,96,63,94,73,80,57,78,88,47,47,64,61,51,48,58,51,54,76,42,38,35,90,88,77,75,40,58,69,58,60,66,73,59,55,49,54,51,54,52,47,52,53,32,52,77,72,72,40,84,71,82,88,70,84,76,73,81,72,69,78,50,83,75,52,62,72,56,66,76,57,64,87,60,80,91,87,67,77,72,64,49,56,62,51,50,54,52,53,54,51,59,69,72,66,61,73,94,69,80,84,80,80,126

InterPro domains:
  IPR007080 RNA polymerase Rpb1, domain 1 [PF04997] (14-121)
  IPR044893 RNA polymerase Rpb1, clamp domain superfamily [G3DSA:4.10.860.120] (5-132)
  IPR045867 DNA-directed RNA polymerase, subunit beta-prime [PTHR19376] (19-130)

Organism: Perkinsus marinus (strain ATCC 50983 / TXsc) (NCBI:txid423536)

Secondary structure (DSSP, 8-state):
----------TTPPP------PPPHHHHHHH-SEE-----SB-TTTTPBPTTSTT-TTT---STT---TTT---TTT-----EE---SS----TTTHHHHHHHHHTB-TTT-SBSS-HHHHHHHHHHHHHHHTT------------S-GGGHHHHSSTTS----SHHHHHHHHHHHHHHHS---------

pLDDT: mean 74.55, std 22.11, range [27.91, 96.12]